Protein AF-0000000075249108 (afdb_homodimer)

Organism: NCBI:txid1955775

InterPro domains:
  IPR012882 Putative redox protein Fmp46 [PF07955] (2-113)
  IPR012882 Putative redox protein Fmp46 [PTHR28071] (1-128)
  IPR036249 Thioredoxin-like superfamily [SSF52833] (4-128)

Sequence (270 aa):
MFRFHKTLDVITLFHKPSLPASTRVLTLLKQANVAAAAAATADQASDVPASRRSEFELNVTEDPPTPDQLKSILDYVGAGGARDRLDALRRLKEDGEKFVRPVVVDWNNGTAVIGDNESEILKLVREIPPDTSPQMFRFHKTLDVITLFHKPSLPASTRVLTLLKQANVAAAAAATADQASDVPASRRSEFELNVTEDPPTPDQLKSILDYVGAGGARDRLDALRRLKEDGEKFVRPVVVDWNNGTAVIGDNESEILKLVREIPPDTSPQ

Foldseek 3Di:
DPPPPPAFAEDEQQADVVDPVRVVVVVVVVVLLVVQCVVVVVVVPPVPDPPRHHHHHYHYDPDDDDPVVVVVVVVVVVVVVVVVVVVQVCQQPVPVVDGQDDKDDDPVVGDIDGDPPPVRVCCVVPPPDPCPVDD/DPPPPPAFAEDEQQADVVDPVRVVVVVVVVVLLVVQCVVVVVVVVPVPDPPRHHHHHYHYDPDDDDPVVVVVVVVVVVVVVVVVVVVQVCQQPVPVVDGQDDKDDDPVVGDIDGDPPPVRVCCVVPPPDPCPVDD

pLDDT: mean 80.72, std 19.42, range [20.62, 98.44]

Secondary structure (DSSP, 8-state):
------PPEEEEEE--TT-HHHHHHHHHHHHHHHHHHHHHHHHTTS---S-SPP-EEEEEE-SPPPHHHHHHHHHHHHHHHHHHHHHHHHHHHHTTTS--S-EEEETTTTEEEES--HHHHHHHHH---------/------PPEEEEEE--TT-HHHHHHHHHHHHHHHHHHHHHHHHTTS---S-SPP-EEEEEE-SPPPHHHHHHHHHHHHHHHHHHHHHHHHHHHHTTTS--S-EEEETTTTEEEES--HHHHHHHHH---------

Solvent-accessible surface area (backbone atoms only — not comparable to full-atom values): 14963 Å² total; per-residue (Å²): 130,84,74,76,74,73,76,59,45,44,32,38,33,35,41,34,85,86,36,68,57,25,45,50,47,51,52,52,51,50,51,51,33,53,51,16,43,48,46,53,61,48,41,72,73,42,92,62,78,73,53,58,28,65,45,50,43,78,42,78,36,72,63,74,71,51,73,71,52,44,52,50,45,52,51,14,36,51,50,46,30,52,49,54,31,49,50,55,51,43,49,58,52,70,27,71,92,45,67,63,64,21,29,41,33,34,69,77,75,53,38,44,42,81,53,63,56,60,71,61,51,48,46,68,62,34,68,29,69,71,78,76,63,82,126,131,83,74,78,73,75,77,59,44,46,32,38,34,36,40,34,84,87,34,67,57,24,45,50,45,50,51,51,52,51,51,52,34,54,51,17,44,49,44,53,61,48,39,72,73,42,91,63,79,72,54,58,29,64,45,50,43,78,43,78,37,72,62,74,71,52,73,70,51,43,52,51,45,51,51,14,34,52,50,48,28,53,49,54,32,50,49,54,50,45,48,58,51,70,27,73,92,46,69,62,62,20,29,40,33,34,70,77,76,54,39,43,41,82,51,64,56,58,70,62,51,48,47,68,62,36,69,31,69,71,77,75,63,82,126

Structure (mmCIF, N/CA/C/O backbone):
data_AF-0000000075249108-model_v1
#
loop_
_entity.id
_entity.type
_entity.pdbx_description
1 polymer 'Glutaredoxin domain-containing protein'
#
loop_
_atom_site.group_PDB
_atom_site.id
_atom_site.type_symbol
_atom_site.label_atom_id
_atom_site.label_alt_id
_atom_site.label_comp_id
_atom_site.label_asym_id
_atom_site.label_entity_id
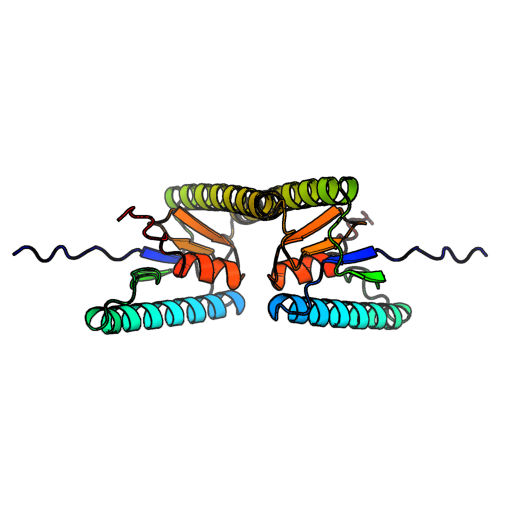_atom_site.label_seq_id
_atom_site.pdbx_PDB_ins_code
_atom_site.Cartn_x
_atom_site.Cartn_y
_atom_site.Cartn_z
_atom_site.occupancy
_atom_site.B_iso_or_equiv
_atom_site.auth_seq_id
_atom_site.auth_comp_id
_atom_site.auth_asym_id
_atom_site.auth_atom_id
_atom_site.pdbx_PDB_model_num
ATOM 1 N N . MET A 1 1 ? -22.625 -37.344 -13.125 1 37.09 1 MET A N 1
ATOM 2 C CA . MET A 1 1 ? -22.719 -35.969 -12.719 1 37.09 1 MET A CA 1
ATOM 3 C C . MET A 1 1 ? -21.344 -35.312 -12.641 1 37.09 1 MET A C 1
ATOM 5 O O . MET A 1 1 ? -20.438 -35.844 -11.969 1 37.09 1 MET A O 1
ATOM 9 N N . PHE A 1 2 ? -20.828 -34.688 -13.633 1 47.69 2 PHE A N 1
ATOM 10 C CA . PHE A 1 2 ? -19.453 -34.188 -13.82 1 47.69 2 PHE A CA 1
ATOM 11 C C . PHE A 1 2 ? -19.078 -33.219 -12.703 1 47.69 2 PHE A C 1
ATOM 13 O O . PHE A 1 2 ? -19.828 -32.281 -12.398 1 47.69 2 PHE A O 1
ATOM 20 N N . ARG A 1 3 ? -18.609 -33.656 -11.641 1 44.19 3 ARG A N 1
ATOM 21 C CA . ARG A 1 3 ? -18.062 -32.812 -10.586 1 44.19 3 ARG A CA 1
ATOM 22 C C . ARG A 1 3 ? -17.172 -31.703 -11.18 1 44.19 3 ARG A C 1
ATOM 24 O O . ARG A 1 3 ? -16.141 -32 -11.789 1 44.19 3 ARG A O 1
ATOM 31 N N . PHE A 1 4 ? -17.688 -30.625 -11.672 1 51.78 4 PHE A N 1
ATOM 32 C CA . PHE A 1 4 ? -16.922 -29.469 -12.133 1 51.78 4 PHE A CA 1
ATOM 33 C C . PHE A 1 4 ? -15.781 -29.156 -11.164 1 51.78 4 PHE A C 1
ATOM 35 O O . PHE A 1 4 ? -16.016 -28.891 -9.984 1 51.78 4 PHE A O 1
ATOM 42 N N . HIS A 1 5 ? -14.742 -29.922 -11.219 1 56.28 5 HIS A N 1
ATOM 43 C CA . HIS A 1 5 ? -13.539 -29.6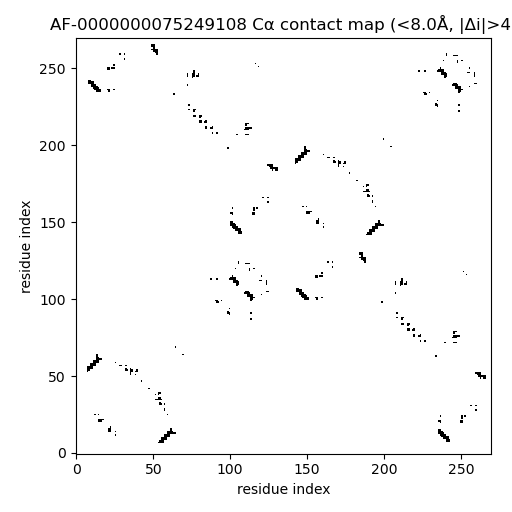41 -10.43 1 56.28 5 HIS A CA 1
ATOM 44 C C . HIS A 1 5 ? -13.016 -28.234 -10.695 1 56.28 5 HIS A C 1
ATOM 46 O O . HIS A 1 5 ? -12.523 -27.953 -11.789 1 56.28 5 HIS A O 1
ATOM 52 N N . LYS A 1 6 ? -13.695 -27.281 -10.086 1 63.38 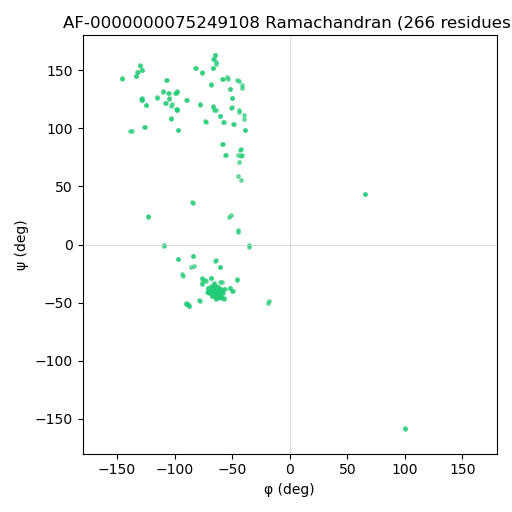6 LYS A N 1
ATOM 53 C CA . LYS A 1 6 ? -13.25 -25.906 -10.273 1 63.38 6 LYS A CA 1
ATOM 54 C C . LYS A 1 6 ? -11.75 -25.766 -10.055 1 63.38 6 LYS A C 1
ATOM 56 O O . LYS A 1 6 ? -11.195 -26.344 -9.125 1 63.38 6 LYS A O 1
ATOM 61 N N . THR A 1 7 ? -10.938 -25.641 -11.148 1 79.44 7 THR A N 1
ATOM 62 C CA . THR A 1 7 ? -9.5 -25.438 -11.055 1 79.44 7 THR A CA 1
ATOM 63 C C . THR A 1 7 ? -9.172 -24.281 -10.117 1 79.44 7 THR A C 1
ATOM 65 O O . THR A 1 7 ? -9.836 -23.25 -10.156 1 79.44 7 THR A O 1
ATOM 68 N N . LEU A 1 8 ? -8.469 -24.594 -9.055 1 80.75 8 LEU A N 1
ATOM 69 C CA . LEU A 1 8 ? -8.062 -23.609 -8.047 1 80.75 8 LEU A CA 1
ATOM 70 C C . LEU A 1 8 ? -7.32 -22.438 -8.695 1 80.75 8 LEU A C 1
ATOM 72 O O . LEU A 1 8 ? -6.613 -22.625 -9.688 1 80.75 8 LEU A O 1
ATOM 76 N N . ASP A 1 9 ? -7.574 -21.297 -8.172 1 89.31 9 ASP A N 1
ATOM 77 C CA . ASP A 1 9 ? -6.746 -20.141 -8.539 1 89.31 9 ASP A CA 1
ATOM 78 C C . ASP A 1 9 ? -5.273 -20.406 -8.219 1 89.31 9 ASP A C 1
ATOM 80 O O . ASP A 1 9 ? -4.957 -21.078 -7.234 1 89.31 9 ASP A O 1
ATOM 84 N N . VAL A 1 10 ? -4.488 -19.922 -9.094 1 94.81 10 VAL A N 1
ATOM 85 C CA . VAL A 1 10 ? -3.059 -20.141 -8.883 1 94.81 10 VAL A CA 1
ATOM 86 C C . VAL A 1 10 ? -2.406 -18.844 -8.406 1 94.81 10 VAL A C 1
ATOM 88 O O . VAL A 1 10 ? -2.553 -17.797 -9.047 1 94.81 10 VAL A O 1
ATOM 91 N N . ILE A 1 11 ? -1.744 -18.953 -7.305 1 96.38 11 ILE A N 1
ATOM 92 C CA . ILE A 1 11 ? -0.922 -17.859 -6.781 1 96.38 11 ILE A CA 1
ATOM 93 C C . ILE A 1 11 ? 0.545 -18.281 -6.777 1 96.38 11 ILE A C 1
ATOM 95 O O . ILE A 1 11 ? 0.883 -19.375 -6.32 1 96.38 11 ILE A O 1
ATOM 99 N N . THR A 1 12 ? 1.384 -17.484 -7.383 1 98.31 12 THR A N 1
ATOM 100 C CA . THR A 1 12 ? 2.814 -17.766 -7.406 1 98.31 12 THR A CA 1
ATOM 101 C C . THR A 1 12 ? 3.576 -16.766 -6.531 1 98.31 12 THR A C 1
ATOM 103 O O . THR A 1 12 ? 3.312 -15.57 -6.574 1 98.31 12 THR A O 1
ATOM 106 N N . LEU A 1 13 ? 4.422 -17.297 -5.703 1 98.38 13 LEU A N 1
ATOM 107 C CA . LEU A 1 13 ? 5.414 -16.484 -4.996 1 98.38 13 LEU A CA 1
ATOM 108 C C . LEU A 1 13 ? 6.793 -16.641 -5.625 1 98.38 13 LEU A C 1
ATOM 110 O O . LEU A 1 13 ? 7.375 -17.734 -5.586 1 98.38 13 LEU A O 1
ATOM 114 N N . PHE A 1 14 ? 7.285 -15.625 -6.312 1 97.69 14 PHE A N 1
ATOM 115 C CA . PHE A 1 14 ? 8.703 -15.594 -6.633 1 97.69 14 PHE A CA 1
ATOM 116 C C . PHE A 1 14 ? 9.539 -15.289 -5.395 1 97.69 14 PHE A C 1
ATOM 118 O O . PHE A 1 14 ? 9.586 -14.141 -4.941 1 97.69 14 PHE A O 1
ATOM 125 N N . HIS A 1 15 ? 10.195 -16.328 -4.887 1 97.38 15 HIS A N 1
ATOM 126 C CA . HIS A 1 15 ? 10.711 -16.406 -3.523 1 97.38 15 HIS A CA 1
ATOM 127 C C . HIS A 1 15 ? 12.227 -16.266 -3.496 1 97.38 15 HIS A C 1
ATOM 129 O O . HIS A 1 15 ? 12.906 -16.656 -4.449 1 97.38 15 HIS A O 1
ATOM 135 N N . LYS A 1 16 ? 12.656 -15.602 -2.529 1 95.81 16 LYS A N 1
ATOM 136 C CA . LYS A 1 16 ? 14.07 -15.602 -2.172 1 95.81 16 LYS A CA 1
ATOM 137 C C . LYS A 1 16 ? 14.266 -15.984 -0.707 1 95.81 16 LYS A C 1
ATOM 139 O O . LYS A 1 16 ? 14.172 -15.133 0.179 1 95.81 16 LYS A O 1
ATOM 144 N N . PRO A 1 17 ? 14.664 -17.297 -0.445 1 96.56 17 PRO A N 1
ATOM 145 C CA . PRO A 1 17 ? 14.719 -17.828 0.921 1 96.56 17 PRO A CA 1
ATOM 146 C C . PRO A 1 17 ? 15.695 -17.047 1.81 1 96.56 17 PRO A C 1
ATOM 148 O O . PRO A 1 17 ? 15.539 -17.031 3.033 1 96.56 17 PRO A O 1
ATOM 151 N N . SER A 1 18 ? 16.578 -16.344 1.177 1 96.56 18 SER A N 1
ATOM 152 C CA . SER A 1 18 ? 17.578 -15.656 1.974 1 96.56 18 SER A CA 1
ATOM 153 C C . SER A 1 18 ? 17.062 -14.32 2.48 1 96.56 18 SER A C 1
ATOM 155 O O . SER A 1 18 ? 17.688 -13.688 3.338 1 96.56 18 SER A O 1
ATOM 157 N N . LEU A 1 19 ? 15.969 -13.906 2.014 1 95.12 19 LEU A N 1
ATOM 158 C CA . LEU A 1 19 ? 15.383 -12.633 2.422 1 95.12 19 LEU A CA 1
ATOM 159 C C . LEU A 1 19 ? 14.32 -12.852 3.49 1 95.12 19 LEU A C 1
ATOM 161 O O . LEU A 1 19 ? 13.297 -13.492 3.238 1 95.12 19 LEU A O 1
ATOM 165 N N . PRO A 1 20 ? 14.555 -12.344 4.648 1 96.94 20 PRO A N 1
ATOM 166 C CA . PRO A 1 20 ? 13.547 -12.492 5.699 1 96.94 20 PRO A CA 1
ATOM 167 C C . PRO A 1 20 ? 12.156 -12.039 5.25 1 96.94 20 PRO A C 1
ATOM 169 O O . PRO A 1 20 ? 11.156 -12.664 5.609 1 96.94 20 PRO A O 1
ATOM 172 N N . ALA A 1 21 ? 12.156 -10.992 4.473 1 94.12 21 ALA A N 1
ATOM 173 C CA . ALA A 1 21 ? 10.875 -10.5 3.969 1 94.12 21 ALA A CA 1
ATOM 174 C C . ALA A 1 21 ? 10.18 -11.555 3.115 1 94.12 21 ALA A C 1
ATOM 176 O O . ALA A 1 21 ? 8.953 -11.719 3.193 1 94.12 21 ALA A O 1
ATOM 177 N N . SER A 1 22 ? 10.922 -12.227 2.318 1 96.94 22 SER A N 1
ATOM 178 C CA . SER A 1 22 ? 10.359 -13.258 1.456 1 96.94 22 SER A CA 1
ATOM 179 C C . SER A 1 22 ? 9.836 -14.43 2.273 1 96.94 22 SER A C 1
ATOM 181 O O . SER A 1 22 ? 8.766 -14.977 1.977 1 96.94 22 SER A O 1
ATOM 183 N N . THR A 1 23 ? 10.523 -14.75 3.283 1 97.94 23 THR A N 1
ATOM 184 C CA . THR A 1 23 ? 10.117 -15.844 4.16 1 97.94 23 THR A CA 1
ATOM 185 C C . THR A 1 23 ? 8.844 -15.484 4.922 1 97.94 23 THR A C 1
ATOM 187 O O . THR A 1 23 ? 7.973 -16.328 5.109 1 97.94 23 THR A O 1
ATOM 190 N N . ARG A 1 24 ? 8.766 -14.281 5.266 1 96.12 24 ARG A N 1
ATOM 191 C CA . ARG A 1 24 ? 7.555 -13.82 5.934 1 96.12 24 ARG A CA 1
ATOM 192 C C . ARG A 1 24 ? 6.352 -13.898 5.004 1 96.12 24 ARG A C 1
ATOM 194 O O . ARG A 1 24 ? 5.27 -14.328 5.414 1 96.12 24 ARG A O 1
ATOM 201 N N . VAL A 1 25 ? 6.551 -13.523 3.756 1 97 25 VAL A N 1
ATOM 202 C CA . VAL A 1 25 ? 5.473 -13.555 2.771 1 97 25 VAL A CA 1
ATOM 203 C C . VAL A 1 25 ? 5.035 -15 2.539 1 97 25 VAL A C 1
ATOM 205 O O . VAL A 1 25 ? 3.838 -15.281 2.445 1 97 25 VAL A O 1
ATOM 208 N N . LEU A 1 26 ? 6.023 -15.859 2.449 1 98 26 LEU A N 1
ATOM 209 C CA . LEU A 1 26 ? 5.707 -17.281 2.275 1 98 26 LEU A CA 1
ATOM 210 C C . LEU A 1 26 ? 4.82 -17.781 3.412 1 98 26 LEU A C 1
ATOM 212 O O . LEU A 1 26 ? 3.814 -18.453 3.172 1 98 26 LEU A O 1
ATOM 216 N N . THR A 1 27 ? 5.176 -17.453 4.637 1 96.94 27 THR A N 1
ATOM 217 C CA . THR A 1 27 ? 4.41 -17.859 5.812 1 96.94 27 THR A CA 1
ATOM 218 C C . THR A 1 27 ? 2.992 -17.297 5.754 1 96.94 27 THR A C 1
ATOM 220 O O . THR A 1 27 ? 2.025 -18.016 6.012 1 96.94 27 THR A O 1
ATOM 223 N N . LEU A 1 28 ? 2.941 -16.062 5.406 1 94.75 28 LEU A N 1
ATOM 224 C CA . LEU A 1 28 ? 1.652 -15.398 5.301 1 94.75 28 LEU A CA 1
ATOM 225 C C . LEU A 1 28 ? 0.762 -16.094 4.273 1 94.75 28 LEU A C 1
ATOM 227 O O . LEU A 1 28 ? -0.42 -16.328 4.527 1 94.75 28 LEU A O 1
ATOM 231 N N . LEU A 1 29 ? 1.279 -16.422 3.127 1 96.19 29 LEU A N 1
ATOM 232 C CA . LEU A 1 29 ? 0.521 -17.047 2.051 1 96.19 29 LEU A CA 1
ATOM 233 C C . LEU A 1 29 ? 0.06 -18.453 2.451 1 96.19 29 LEU A C 1
ATOM 235 O O . LEU A 1 29 ? -1.073 -18.844 2.16 1 96.19 29 LEU A O 1
ATOM 239 N N . LYS A 1 30 ? 0.91 -19.141 3.096 1 95.38 30 LYS A N 1
ATOM 240 C CA . LYS A 1 30 ? 0.559 -20.484 3.57 1 95.38 30 LYS A CA 1
ATOM 241 C C . LYS A 1 30 ? -0.588 -20.422 4.574 1 95.38 30 LYS A C 1
ATOM 243 O O . LYS A 1 30 ? -1.524 -21.219 4.504 1 95.38 30 LYS A O 1
ATOM 248 N N . GLN A 1 31 ? -0.453 -19.5 5.434 1 93.06 31 GLN A N 1
ATOM 249 C CA . GLN A 1 31 ? -1.498 -19.328 6.441 1 93.06 31 GLN A CA 1
ATOM 250 C C . GLN A 1 31 ? -2.826 -18.938 5.793 1 93.06 31 GLN A C 1
ATOM 252 O O . GLN A 1 31 ? -3.877 -19.469 6.164 1 93.06 31 GLN A O 1
ATOM 257 N N . ALA A 1 32 ? -2.766 -18.031 4.902 1 90.44 32 ALA A N 1
ATOM 258 C CA . ALA A 1 32 ? -3.977 -17.609 4.199 1 90.44 32 ALA A CA 1
ATOM 259 C C . ALA A 1 32 ? -4.605 -18.781 3.443 1 90.44 32 ALA A C 1
ATOM 261 O O . ALA A 1 32 ? -5.832 -18.891 3.383 1 90.44 32 ALA A O 1
ATOM 262 N N . ASN A 1 33 ? -3.771 -19.562 2.875 1 90.81 33 ASN A N 1
ATOM 263 C CA . ASN A 1 33 ? -4.262 -20.719 2.121 1 90.81 33 ASN A CA 1
ATOM 264 C C . ASN A 1 33 ? -4.953 -21.734 3.029 1 90.81 33 ASN A C 1
ATOM 2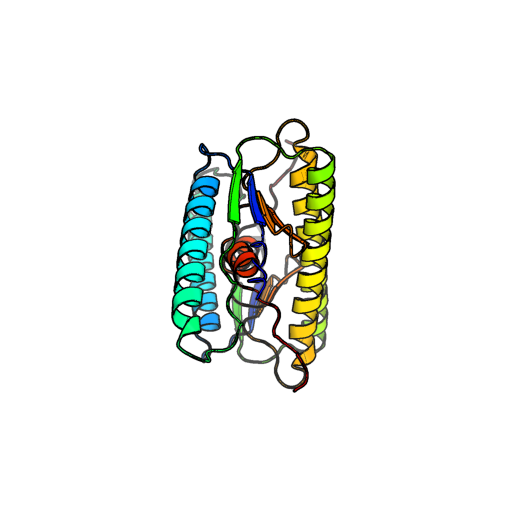66 O O . ASN A 1 33 ? -6.008 -22.266 2.68 1 90.81 33 ASN A O 1
ATOM 270 N N . VAL A 1 34 ? -4.391 -22.031 4.152 1 88 34 VAL A N 1
ATOM 271 C CA . VAL A 1 34 ? -4.953 -22.953 5.125 1 88 34 VAL A CA 1
ATOM 272 C C . VAL A 1 34 ? -6.293 -22.422 5.629 1 88 34 VAL A C 1
ATOM 274 O O . VAL A 1 34 ? -7.266 -23.188 5.73 1 88 34 VAL A O 1
ATOM 277 N N . ALA A 1 35 ? -6.316 -21.141 5.867 1 83.69 35 ALA A N 1
ATOM 278 C CA . ALA A 1 35 ? -7.547 -20.516 6.352 1 83.69 35 ALA A CA 1
ATOM 279 C C . ALA A 1 35 ? -8.648 -20.594 5.297 1 83.69 35 ALA A C 1
ATOM 281 O O . ALA A 1 35 ? -9.82 -20.812 5.629 1 83.69 35 ALA A O 1
ATOM 282 N N . ALA A 1 36 ? -8.266 -20.391 4.109 1 82.25 36 ALA A N 1
ATOM 283 C CA . ALA A 1 36 ? -9.234 -20.453 3.014 1 82.25 36 ALA A CA 1
ATOM 284 C C . ALA A 1 36 ? -9.766 -21.875 2.84 1 82.25 36 ALA A C 1
ATOM 286 O O . ALA A 1 36 ? -10.953 -22.062 2.576 1 82.25 36 ALA A O 1
ATOM 287 N N . ALA A 1 37 ? -8.914 -22.812 2.98 1 80.69 37 ALA A N 1
ATOM 288 C CA . ALA A 1 37 ? -9.312 -24.203 2.857 1 80.69 37 ALA A CA 1
ATOM 289 C C . ALA A 1 37 ? -10.266 -24.609 3.982 1 80.69 37 ALA A C 1
ATOM 291 O O . ALA A 1 37 ? -11.227 -25.344 3.754 1 80.69 37 ALA A O 1
ATOM 292 N N . ALA A 1 38 ? -9.992 -24.062 5.113 1 80.06 38 ALA A N 1
ATOM 293 C CA . ALA A 1 38 ? -10.836 -24.359 6.266 1 80.06 38 ALA A CA 1
ATOM 294 C C . ALA A 1 38 ? -12.211 -23.734 6.121 1 80.06 38 ALA A C 1
ATOM 296 O O . ALA A 1 38 ? -13.219 -24.344 6.504 1 80.06 38 ALA A O 1
ATOM 297 N N . ALA A 1 39 ? -12.188 -22.562 5.645 1 73.69 39 ALA A N 1
ATOM 298 C CA . ALA A 1 39 ? -13.461 -21.875 5.449 1 73.69 39 ALA A CA 1
ATOM 299 C C . ALA A 1 39 ? -14.297 -22.578 4.383 1 73.69 39 ALA A C 1
ATOM 301 O O . ALA A 1 39 ? -15.523 -22.641 4.492 1 73.69 39 ALA A O 1
ATOM 302 N N . ALA A 1 40 ? -13.688 -23.047 3.453 1 69.75 40 ALA A N 1
ATOM 303 C CA . ALA A 1 40 ? -14.375 -23.75 2.383 1 69.75 40 ALA A CA 1
ATOM 304 C C . ALA A 1 40 ? -15.008 -25.047 2.9 1 69.75 40 ALA A C 1
ATOM 306 O O . ALA A 1 40 ? -16.094 -25.438 2.457 1 69.75 40 ALA A O 1
ATOM 307 N N . THR A 1 41 ? -14.266 -25.531 3.826 1 67.69 41 THR A N 1
ATOM 308 C CA . THR A 1 41 ? -14.781 -26.766 4.406 1 67.69 41 THR A CA 1
ATOM 309 C C . THR A 1 41 ? -15.938 -26.469 5.359 1 67.69 41 THR A C 1
ATOM 311 O O . THR A 1 41 ? -16.922 -27.219 5.391 1 67.69 41 THR A O 1
ATOM 314 N N . ALA A 1 42 ? -15.773 -25.266 6.016 1 61.56 42 ALA A N 1
ATOM 315 C CA . ALA A 1 42 ? -16.812 -24.922 6.988 1 61.56 42 ALA A CA 1
ATOM 316 C C . ALA A 1 42 ? -18.062 -24.391 6.289 1 61.56 42 ALA A C 1
ATOM 318 O O . ALA A 1 42 ? -19.172 -24.594 6.77 1 61.56 42 ALA A O 1
ATOM 319 N N . ASP A 1 43 ? -17.812 -23.453 5.379 1 56.31 43 ASP A N 1
ATOM 320 C CA . ASP A 1 43 ? -18.953 -22.891 4.676 1 56.31 43 ASP A CA 1
ATOM 321 C C . ASP A 1 43 ? -19.734 -23.953 3.926 1 56.31 43 ASP A C 1
ATOM 323 O O . ASP A 1 43 ? -20.859 -23.734 3.492 1 56.31 43 ASP A O 1
ATOM 327 N N . GLN A 1 44 ? -19.078 -25.016 3.418 1 52.16 44 GLN A N 1
ATOM 328 C CA . GLN A 1 44 ? -19.891 -26.0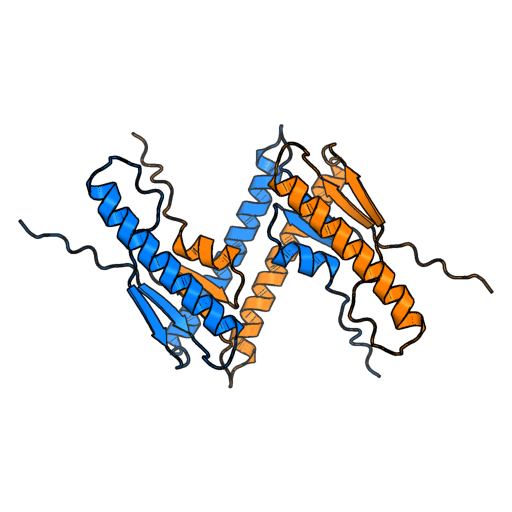94 2.891 1 52.16 44 GLN A CA 1
ATOM 329 C C . GLN A 1 44 ? -21.031 -26.453 3.855 1 52.16 44 GLN A C 1
ATOM 331 O O . GLN A 1 44 ? -22 -27.109 3.471 1 52.16 44 GLN A O 1
ATOM 336 N N . ALA A 1 45 ? -20.891 -26.297 5.156 1 49.25 45 ALA A N 1
ATOM 337 C CA . ALA A 1 45 ? -22 -26.547 6.062 1 49.25 45 ALA A CA 1
ATOM 338 C C . ALA A 1 45 ? -22.859 -25.297 6.238 1 49.25 45 ALA A C 1
ATOM 340 O O . ALA A 1 45 ? -24.078 -25.391 6.445 1 49.25 45 ALA A O 1
ATOM 341 N N . SER A 1 46 ? -22.281 -24.141 6.598 1 48.62 46 SER A N 1
ATOM 342 C CA . SER A 1 46 ? -23.094 -22.984 6.895 1 48.62 46 SER A CA 1
ATOM 343 C C . SER A 1 46 ? -23.141 -22.016 5.711 1 48.62 46 SER A C 1
ATOM 345 O O . SER A 1 46 ? -22.234 -22 4.879 1 48.62 46 SER A O 1
ATOM 347 N N . ASP A 1 47 ? -24.344 -21.5 5.211 1 44.28 47 ASP A N 1
ATOM 348 C CA . ASP A 1 47 ? -24.734 -20.547 4.184 1 44.28 47 ASP A CA 1
ATOM 349 C C . ASP A 1 47 ? -23.891 -19.281 4.238 1 44.28 47 ASP A C 1
ATOM 351 O O . ASP A 1 47 ? -24.406 -18.188 4.426 1 44.28 47 ASP A O 1
ATOM 355 N N . VAL A 1 48 ? -22.828 -19.25 4.949 1 45.91 48 VAL A N 1
ATOM 356 C CA . VAL A 1 48 ? -22.156 -17.969 5.121 1 45.91 48 VAL A CA 1
ATOM 357 C C . VAL A 1 48 ? -21.594 -17.484 3.777 1 45.91 48 VAL A C 1
ATOM 359 O O . VAL A 1 48 ? -21 -18.266 3.035 1 45.91 48 VAL A O 1
ATOM 362 N N . PRO A 1 49 ? -22.047 -16.406 3.227 1 45.44 49 PRO A N 1
ATOM 363 C CA . PRO A 1 49 ? -21.766 -15.797 1.923 1 45.44 49 PRO A CA 1
ATOM 364 C C . PRO A 1 49 ? -20.281 -15.852 1.557 1 45.44 49 PRO A C 1
ATOM 366 O O . PRO A 1 49 ? -19.422 -15.883 2.441 1 45.44 49 PRO A O 1
ATOM 369 N N . ALA A 1 50 ? -19.812 -16.234 0.296 1 43.62 50 ALA A N 1
ATOM 370 C CA . ALA A 1 50 ? -18.703 -16.438 -0.626 1 43.62 50 ALA A CA 1
ATOM 371 C C . ALA A 1 50 ? -17.625 -15.383 -0.414 1 43.62 50 ALA A C 1
ATOM 373 O O . ALA A 1 50 ? -16.75 -15.195 -1.266 1 43.62 50 ALA A O 1
ATOM 374 N N . SER A 1 51 ? -17.75 -14.328 0.578 1 48.84 51 SER A N 1
ATOM 375 C CA . SER A 1 51 ? -16.875 -13.164 0.479 1 48.84 51 SER A CA 1
ATOM 376 C C . SER A 1 51 ? -15.406 -13.555 0.671 1 48.84 51 SER A C 1
ATOM 378 O O . SER A 1 51 ? -14.516 -12.711 0.529 1 48.84 51 SER A O 1
ATOM 380 N N . ARG A 1 52 ? -15.211 -14.773 1.163 1 54.19 52 ARG A N 1
ATOM 381 C CA . ARG A 1 52 ? -13.852 -15.172 1.519 1 54.19 52 ARG A CA 1
ATOM 382 C C . ARG A 1 52 ? -13.219 -16 0.411 1 54.19 52 ARG A C 1
ATOM 384 O O . ARG A 1 52 ? -13.898 -16.797 -0.241 1 54.19 52 ARG A O 1
ATOM 391 N N . ARG A 1 53 ? -11.938 -15.586 0.076 1 60.09 53 ARG A N 1
ATOM 392 C CA . ARG A 1 53 ? -11.281 -16.281 -1.022 1 60.09 53 ARG A CA 1
ATOM 393 C C . ARG A 1 53 ? -11.32 -17.797 -0.808 1 60.09 53 ARG A C 1
ATOM 395 O O . ARG A 1 53 ? -11.203 -18.266 0.324 1 60.09 53 ARG A O 1
ATOM 402 N N . SER A 1 54 ? -11.656 -18.562 -1.777 1 69.5 54 SER A N 1
ATOM 403 C CA . SER A 1 54 ? -11.539 -20.016 -1.865 1 69.5 54 SER A CA 1
ATOM 404 C C . SER A 1 54 ? -10.078 -20.453 -1.84 1 69.5 54 SER A C 1
ATOM 406 O O . SER A 1 54 ? -9.18 -19.641 -2.041 1 69.5 54 SER A O 1
ATOM 408 N N . GLU A 1 55 ? -9.836 -21.594 -1.452 1 82.62 55 GLU A N 1
ATOM 409 C CA . GLU A 1 55 ? -8.523 -22.234 -1.507 1 82.62 55 GLU A CA 1
ATOM 410 C C . GLU A 1 55 ? -7.848 -21.984 -2.855 1 82.62 55 GLU A C 1
ATOM 412 O O . GLU A 1 55 ? -8.523 -21.875 -3.881 1 82.62 55 GLU A O 1
ATOM 417 N N . PHE A 1 56 ? -6.527 -21.766 -2.707 1 90.12 56 PHE A N 1
ATOM 418 C CA . PHE A 1 56 ? -5.777 -21.578 -3.943 1 90.12 56 PHE A CA 1
ATOM 419 C C . PHE A 1 56 ? -4.539 -22.469 -3.967 1 90.12 56 PHE A C 1
ATOM 421 O O . PHE A 1 56 ? -4.129 -23 -2.932 1 90.12 56 PHE A O 1
ATOM 428 N N . GLU A 1 57 ? -4.172 -22.734 -5.172 1 93.75 57 GLU A N 1
ATOM 429 C CA . GLU A 1 57 ? -2.887 -23.406 -5.344 1 93.75 57 GLU A CA 1
ATOM 430 C C . GLU A 1 57 ? -1.726 -22.422 -5.195 1 93.75 57 GLU A C 1
ATOM 432 O O . GLU A 1 57 ? -1.621 -21.453 -5.949 1 93.75 57 GLU A O 1
ATOM 437 N N . LEU A 1 58 ? -0.875 -22.719 -4.223 1 96.38 58 LEU A N 1
ATOM 438 C CA . LEU A 1 58 ? 0.292 -21.859 -4.008 1 96.38 58 LEU A CA 1
ATOM 439 C C . LEU A 1 58 ? 1.53 -22.469 -4.66 1 96.38 58 LEU A C 1
ATOM 441 O O . LEU A 1 58 ? 1.969 -23.562 -4.285 1 96.38 58 LEU A O 1
ATOM 445 N N . ASN A 1 59 ? 2.047 -21.75 -5.637 1 97.75 59 ASN A N 1
ATOM 446 C CA . ASN A 1 59 ? 3.32 -22.109 -6.258 1 97.75 59 ASN A CA 1
ATOM 447 C C . ASN A 1 59 ? 4.457 -21.219 -5.746 1 97.75 59 ASN A C 1
ATOM 449 O O . ASN A 1 59 ? 4.383 -20 -5.84 1 97.75 59 ASN A O 1
ATOM 453 N N . VAL A 1 60 ? 5.453 -21.875 -5.152 1 98.44 60 VAL A N 1
ATOM 454 C CA . VAL A 1 60 ? 6.621 -21.141 -4.668 1 98.44 60 VAL A CA 1
ATOM 455 C C . VAL A 1 60 ? 7.824 -21.438 -5.566 1 98.44 60 VAL A C 1
ATOM 457 O O . VAL A 1 60 ? 8.164 -22.594 -5.793 1 98.44 60 VAL A O 1
ATOM 460 N N . THR A 1 61 ? 8.391 -20.406 -6.137 1 97.75 61 THR A N 1
ATOM 461 C CA . THR A 1 61 ? 9.523 -20.656 -7.023 1 97.75 61 THR A CA 1
ATOM 462 C C . THR A 1 61 ? 10.672 -19.688 -6.715 1 97.75 61 THR A C 1
ATOM 464 O O . THR A 1 61 ? 10.438 -18.516 -6.391 1 97.75 61 THR A O 1
ATOM 467 N N . GLU A 1 62 ? 11.883 -20.141 -6.844 1 96.06 62 GLU A N 1
ATOM 468 C CA . GLU A 1 62 ? 13.078 -19.328 -6.691 1 96.06 62 GLU A CA 1
ATOM 469 C C . GLU A 1 62 ? 13.594 -18.844 -8.047 1 96.06 62 GLU A C 1
ATOM 471 O O . GLU A 1 62 ? 14.43 -17.938 -8.109 1 96.06 62 GLU A O 1
ATOM 476 N N . ASP A 1 63 ? 13.07 -19.422 -9.062 1 93.62 63 ASP A N 1
ATOM 477 C CA . ASP A 1 63 ? 13.469 -19.016 -10.406 1 93.62 63 ASP A CA 1
ATOM 478 C C . ASP A 1 63 ? 12.812 -17.688 -10.797 1 93.62 63 ASP A C 1
ATOM 480 O O . ASP A 1 63 ? 11.703 -17.391 -10.359 1 93.62 63 ASP A O 1
ATOM 484 N N . PRO A 1 64 ? 13.531 -16.938 -11.609 1 92.44 64 PRO A N 1
ATOM 485 C CA . PRO A 1 64 ? 12.875 -15.742 -12.148 1 92.44 64 PRO A CA 1
ATOM 486 C C . PRO A 1 64 ? 11.719 -16.078 -13.094 1 92.44 64 PRO A C 1
ATOM 488 O O . PRO A 1 64 ? 11.641 -17.203 -13.602 1 92.44 64 PRO A O 1
ATOM 491 N N . PRO A 1 65 ? 10.836 -15.117 -13.273 1 94.19 65 PRO A N 1
ATOM 492 C CA . PRO A 1 65 ? 9.773 -15.359 -14.25 1 94.19 65 PRO A CA 1
ATOM 493 C C . PRO A 1 65 ? 10.297 -15.461 -15.68 1 94.19 65 PRO A C 1
ATOM 495 O O . PRO A 1 65 ? 11.344 -14.891 -16 1 94.19 65 PRO A O 1
ATOM 498 N N . THR A 1 66 ? 9.57 -16.219 -16.484 1 93.31 66 THR A N 1
ATOM 499 C CA . THR A 1 66 ? 9.836 -16.172 -17.922 1 93.31 66 THR A CA 1
ATOM 500 C C . THR A 1 66 ? 9.516 -14.789 -18.469 1 93.31 66 THR A C 1
ATOM 502 O O . THR A 1 66 ? 8.82 -14 -17.828 1 93.31 66 THR A O 1
ATOM 505 N N . PRO A 1 67 ? 10.023 -14.453 -19.688 1 91.38 67 PRO A N 1
ATOM 506 C CA . PRO A 1 67 ? 9.727 -13.148 -20.281 1 91.38 67 PRO A CA 1
ATOM 507 C C . PRO A 1 67 ? 8.227 -12.898 -20.422 1 91.38 67 PRO A C 1
ATOM 509 O O . PRO A 1 67 ? 7.758 -11.781 -20.188 1 91.38 67 PRO A O 1
ATOM 512 N N . ASP A 1 68 ? 7.453 -13.945 -20.781 1 95.25 68 ASP A N 1
ATOM 513 C CA . ASP A 1 68 ? 6.004 -13.812 -20.922 1 95.25 68 ASP A CA 1
ATOM 514 C C . ASP A 1 68 ? 5.344 -13.562 -19.578 1 95.25 68 ASP A C 1
ATOM 516 O O . ASP A 1 68 ? 4.426 -12.742 -19.469 1 95.25 68 ASP A O 1
ATOM 520 N N . GLN A 1 69 ? 5.848 -14.289 -18.562 1 93.88 69 GLN A N 1
ATOM 521 C CA . GLN A 1 69 ? 5.355 -14.086 -17.203 1 93.88 69 GLN A CA 1
ATOM 522 C C . GLN A 1 69 ? 5.695 -12.688 -16.703 1 93.88 69 GLN A C 1
ATOM 524 O O . GLN A 1 69 ? 4.863 -12.023 -16.078 1 93.88 69 GLN A O 1
ATOM 529 N N . LEU A 1 70 ? 6.898 -12.266 -16.984 1 93.5 70 LEU A N 1
ATOM 530 C CA . LEU A 1 70 ? 7.34 -10.945 -16.562 1 93.5 70 LEU A CA 1
ATOM 531 C C . LEU A 1 70 ? 6.477 -9.852 -17.188 1 93.5 70 LEU A C 1
ATOM 533 O O . LEU A 1 70 ? 6.094 -8.898 -16.516 1 93.5 70 LEU A O 1
ATOM 537 N N . LYS A 1 71 ? 6.137 -10.016 -18.406 1 93.25 71 LYS A N 1
ATOM 538 C CA . LYS A 1 71 ? 5.258 -9.07 -19.094 1 93.25 71 LYS A CA 1
ATOM 539 C C . LYS A 1 71 ? 3.9 -8.977 -18.406 1 93.25 71 LYS A C 1
ATOM 541 O O . LYS A 1 71 ? 3.389 -7.883 -18.156 1 93.25 71 LYS A O 1
ATOM 546 N N . SER A 1 72 ? 3.355 -10.133 -18.062 1 96.19 72 SER A N 1
ATOM 547 C CA . SER A 1 72 ? 2.07 -10.172 -17.375 1 96.19 72 S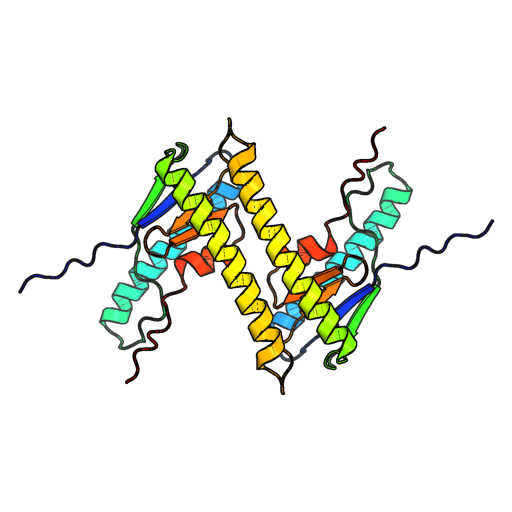ER A CA 1
ATOM 548 C C . SER A 1 72 ? 2.156 -9.508 -16 1 96.19 72 SER A C 1
ATOM 550 O O . SER A 1 72 ? 1.252 -8.773 -15.602 1 96.19 72 SER A O 1
ATOM 552 N N . ILE A 1 73 ? 3.268 -9.797 -15.352 1 95.81 73 ILE A N 1
ATOM 553 C CA . ILE A 1 73 ? 3.461 -9.234 -14.023 1 95.81 73 ILE A CA 1
ATOM 554 C C . ILE A 1 73 ? 3.506 -7.711 -14.102 1 95.81 73 ILE A C 1
ATOM 556 O O . ILE A 1 73 ? 2.852 -7.02 -13.32 1 95.81 73 ILE A O 1
ATOM 560 N N . LEU A 1 74 ? 4.203 -7.23 -15.023 1 92.56 74 LEU A N 1
ATOM 561 C CA . LEU A 1 74 ? 4.305 -5.789 -15.227 1 92.56 74 LEU A CA 1
ATOM 562 C C . LEU A 1 74 ? 2.936 -5.184 -15.523 1 92.56 74 LEU A C 1
ATOM 564 O O . LEU A 1 74 ? 2.596 -4.121 -14.992 1 92.56 74 LEU A O 1
ATOM 568 N N . ASP A 1 75 ? 2.17 -5.867 -16.328 1 94.31 75 ASP A N 1
ATOM 569 C CA . ASP A 1 75 ? 0.817 -5.414 -16.641 1 94.31 75 ASP A CA 1
ATOM 570 C C . ASP A 1 75 ? -0.058 -5.395 -15.383 1 94.31 75 ASP A C 1
ATOM 572 O O . ASP A 1 75 ? -0.825 -4.453 -15.172 1 94.31 75 ASP A O 1
ATOM 576 N N . TYR A 1 76 ? 0.065 -6.426 -14.578 1 94.44 76 TYR A N 1
ATOM 577 C CA . TYR A 1 76 ? -0.729 -6.531 -13.359 1 94.44 76 TYR A CA 1
ATOM 578 C C . TYR A 1 76 ? -0.38 -5.418 -12.383 1 94.44 76 TYR A C 1
ATOM 580 O O . TYR A 1 76 ? -1.27 -4.805 -11.781 1 94.44 76 TYR A O 1
ATOM 588 N N . VAL A 1 77 ? 0.914 -5.172 -12.195 1 91.94 77 VAL A N 1
ATOM 589 C CA . VAL A 1 77 ? 1.39 -4.129 -11.297 1 91.94 77 VAL A CA 1
ATOM 590 C C . VAL A 1 77 ? 0.871 -2.768 -11.758 1 91.94 77 VAL A C 1
ATOM 592 O O . VAL A 1 77 ? 0.384 -1.975 -10.953 1 91.94 77 VAL A O 1
ATOM 595 N N . GLY A 1 78 ? 0.939 -2.576 -13.031 1 90.06 78 GLY A N 1
ATOM 596 C CA . GLY A 1 78 ? 0.423 -1.336 -13.578 1 90.06 78 GLY A CA 1
ATOM 597 C C . GLY A 1 78 ? -1.069 -1.163 -13.367 1 90.06 78 GLY A C 1
ATOM 598 O O . GLY A 1 78 ? -1.525 -0.087 -12.977 1 90.06 78 GLY A O 1
ATOM 599 N N . ALA A 1 79 ? -1.819 -2.15 -13.531 1 89.38 79 ALA A N 1
ATOM 600 C CA . ALA A 1 79 ? -3.271 -2.104 -13.391 1 89.38 79 ALA A CA 1
ATOM 601 C C . ALA A 1 79 ? -3.674 -1.945 -11.922 1 89.38 79 ALA A C 1
ATOM 603 O O . ALA A 1 79 ? -4.625 -1.227 -11.609 1 89.38 79 ALA A O 1
ATOM 604 N N . GLY A 1 80 ? -2.98 -2.629 -11.094 1 88.31 80 GLY A N 1
ATOM 605 C CA . GLY A 1 80 ? -3.268 -2.535 -9.672 1 88.31 80 GLY A CA 1
ATOM 606 C C . GLY A 1 80 ? -3.068 -1.138 -9.117 1 88.31 80 GLY A C 1
ATOM 607 O O . GLY A 1 80 ? -3.908 -0.637 -8.367 1 88.31 80 GLY A O 1
ATOM 608 N N . GLY A 1 81 ? -1.999 -0.549 -9.5 1 84.88 81 GLY A N 1
ATOM 609 C CA . GLY A 1 81 ? -1.74 0.819 -9.078 1 84.88 81 GLY A CA 1
ATOM 610 C C . GLY A 1 81 ? -2.809 1.795 -9.531 1 84.88 81 GLY A C 1
ATOM 611 O O . GLY A 1 81 ? -3.193 2.695 -8.781 1 84.88 81 GLY A O 1
ATOM 612 N N . ALA A 1 82 ? -3.26 1.6 -10.688 1 84.12 82 ALA A N 1
ATOM 613 C CA . ALA A 1 82 ? -4.312 2.463 -11.219 1 84.12 82 ALA A CA 1
ATOM 614 C C . ALA A 1 82 ? -5.617 2.268 -10.453 1 84.12 82 ALA A C 1
ATOM 616 O O . ALA A 1 82 ? -6.297 3.24 -10.117 1 84.12 82 ALA A O 1
ATOM 617 N N . ARG A 1 83 ? -5.93 1.095 -10.141 1 86.06 83 ARG A N 1
ATOM 618 C CA . ARG A 1 83 ? -7.16 0.781 -9.422 1 86.06 83 ARG A CA 1
ATOM 619 C C . ARG A 1 83 ? -7.125 1.331 -8 1 86.06 83 ARG A C 1
ATOM 621 O O . ARG A 1 83 ? -8.109 1.902 -7.527 1 86.06 83 ARG A O 1
ATOM 628 N N . ASP A 1 84 ? -5.992 1.12 -7.387 1 83.38 84 ASP A N 1
ATOM 629 C CA . ASP A 1 84 ? -5.832 1.613 -6.023 1 83.38 84 ASP A CA 1
ATOM 630 C C . ASP A 1 84 ? -5.996 3.131 -5.965 1 83.38 84 ASP A C 1
ATOM 632 O O . ASP A 1 84 ? -6.605 3.658 -5.031 1 83.38 84 ASP A O 1
ATOM 636 N N . ARG A 1 85 ? -5.461 3.777 -6.965 1 84.19 85 ARG A N 1
ATOM 637 C CA . ARG A 1 85 ? -5.594 5.23 -7.047 1 84.19 85 ARG A CA 1
ATOM 638 C C . ARG A 1 85 ? -7.051 5.641 -7.23 1 84.19 85 ARG A C 1
ATOM 640 O O . ARG A 1 85 ? -7.531 6.555 -6.559 1 84.19 85 ARG A O 1
ATOM 647 N N . LEU A 1 86 ? -7.746 4.992 -8.07 1 85.94 86 LEU A N 1
ATOM 648 C CA . LEU A 1 86 ? -9.141 5.316 -8.344 1 85.94 86 LEU A CA 1
ATOM 649 C C . LEU A 1 86 ? -10.016 5.047 -7.125 1 85.94 86 LEU A C 1
ATOM 651 O O . LEU A 1 86 ? -10.883 5.852 -6.785 1 85.94 86 LEU A O 1
ATOM 655 N N . ASP A 1 87 ? -9.688 3.994 -6.539 1 85.94 87 ASP A N 1
ATOM 656 C CA . ASP A 1 87 ? -10.438 3.648 -5.34 1 85.94 87 ASP A CA 1
ATOM 657 C C . ASP A 1 87 ? -10.227 4.684 -4.238 1 85.94 87 ASP A C 1
ATOM 659 O O . ASP A 1 87 ? -11.18 5.094 -3.572 1 85.94 87 ASP A O 1
ATOM 663 N N . ALA A 1 88 ? -8.945 5.059 -4.031 1 84.62 88 ALA A N 1
ATOM 664 C CA . ALA A 1 88 ? -8.625 6.059 -3.016 1 84.62 88 ALA A CA 1
ATOM 665 C C . ALA A 1 88 ? -9.32 7.387 -3.32 1 84.62 88 ALA A C 1
ATOM 667 O O . ALA A 1 88 ? -9.859 8.031 -2.42 1 84.62 88 ALA A O 1
ATOM 668 N N . LEU A 1 89 ? -9.391 7.723 -4.547 1 87.06 89 LEU A N 1
ATOM 669 C CA . LEU A 1 89 ? -10.039 8.961 -4.973 1 87.06 89 LEU A CA 1
ATOM 670 C C . LEU A 1 89 ? -11.547 8.883 -4.766 1 87.06 89 LEU A C 1
ATOM 672 O O . LEU A 1 89 ? -12.164 9.844 -4.301 1 87.06 89 LEU A O 1
ATOM 676 N N . ARG A 1 90 ? -12.117 7.75 -5.086 1 86.06 90 ARG A N 1
ATOM 677 C CA . ARG A 1 90 ? -13.555 7.539 -4.914 1 86.06 90 ARG A CA 1
ATOM 678 C C . ARG A 1 90 ? -13.945 7.617 -3.441 1 86.06 90 ARG A C 1
ATOM 680 O O . ARG A 1 90 ? -14.969 8.211 -3.096 1 86.06 90 ARG A O 1
ATOM 687 N N . ARG A 1 91 ? -13.094 7.055 -2.613 1 83.25 91 ARG A N 1
ATOM 688 C CA . ARG A 1 91 ? -13.359 7.062 -1.179 1 83.25 91 ARG A CA 1
ATOM 689 C C . ARG A 1 91 ? -13.352 8.484 -0.63 1 83.25 91 ARG A C 1
ATOM 691 O O . ARG A 1 91 ? -14.18 8.836 0.218 1 83.25 91 ARG A O 1
ATOM 698 N N . LEU A 1 92 ? -12.516 9.289 -1.153 1 83.5 92 LEU A N 1
ATOM 699 C CA . LEU A 1 92 ? -12.406 10.672 -0.697 1 83.5 92 LEU A CA 1
ATOM 700 C C . LEU A 1 92 ? -13.594 11.5 -1.171 1 83.5 92 LEU A C 1
ATOM 702 O O . LEU A 1 92 ? -14.094 12.352 -0.436 1 83.5 92 LEU A O 1
ATOM 706 N N . LYS A 1 93 ? -14.141 11.133 -2.318 1 78.56 93 LYS A N 1
ATOM 707 C CA . LYS A 1 93 ? -15.219 11.914 -2.938 1 78.56 93 LYS A CA 1
ATOM 708 C C . LYS A 1 93 ? -16.578 11.438 -2.453 1 78.56 93 LYS A C 1
ATOM 710 O O . LYS A 1 93 ? -17.531 12.234 -2.367 1 78.56 93 LYS A O 1
ATOM 715 N N . GLU A 1 94 ? -16.797 10.117 -2.541 1 68.31 94 GLU A N 1
ATOM 716 C CA . GLU A 1 94 ? -18.094 9.484 -2.305 1 68.31 94 GLU A CA 1
ATOM 717 C C . GLU A 1 94 ? -18.703 9.945 -0.988 1 68.31 94 GLU A C 1
ATOM 719 O O . GLU A 1 94 ? -19.938 10.055 -0.87 1 68.31 94 GLU A O 1
ATOM 724 N N . ASP A 1 95 ? -17.859 10.031 -0.146 1 61.22 95 ASP A N 1
ATOM 725 C CA . ASP A 1 95 ? -18.594 10.352 1.078 1 61.22 95 ASP A CA 1
ATOM 726 C C . ASP A 1 95 ? -18.844 11.852 1.188 1 61.22 95 ASP A C 1
ATOM 728 O O . ASP A 1 95 ? -18.688 12.438 2.26 1 61.22 95 ASP A O 1
ATOM 732 N N . GLY A 1 96 ? -19.078 12.414 0.099 1 55.28 96 GLY A N 1
ATOM 733 C CA . GLY A 1 96 ? -19.469 13.812 0.055 1 55.28 96 GLY A CA 1
ATOM 734 C C . GLY A 1 96 ? -19.984 14.336 1.381 1 55.28 96 GLY A C 1
ATOM 735 O O . GLY A 1 96 ? -19.625 15.43 1.809 1 55.28 96 GLY A O 1
ATOM 736 N N . GLU A 1 97 ? -20.938 13.57 1.953 1 59.94 97 GLU A N 1
ATOM 737 C CA . GLU A 1 97 ? -21.5 14.055 3.215 1 59.94 97 GLU A CA 1
ATOM 738 C C . GLU A 1 97 ? -20.609 13.664 4.395 1 59.94 97 GLU A C 1
ATOM 740 O O . GLU A 1 97 ? -20.594 14.352 5.418 1 59.94 97 GLU A O 1
ATOM 745 N N . LYS A 1 98 ? -19.672 12.547 4.066 1 79.81 98 LYS A N 1
ATOM 746 C CA . LYS A 1 98 ? -18.859 12.133 5.207 1 79.81 98 LYS A CA 1
ATOM 747 C C . LYS A 1 98 ? -17.422 11.867 4.789 1 79.81 98 LYS A C 1
ATOM 749 O O . LYS A 1 98 ? -17.156 11.016 3.938 1 79.81 98 LYS A O 1
ATOM 754 N N . PHE A 1 99 ? -16.719 12.734 4.973 1 88.06 99 PHE A N 1
ATOM 755 C CA . PHE A 1 99 ? -15.289 12.633 4.727 1 88.06 99 PHE A CA 1
ATOM 756 C C . PHE A 1 99 ? -14.711 11.391 5.383 1 88.06 99 PHE A C 1
ATOM 758 O O . PHE A 1 99 ? -14.938 11.148 6.57 1 88.06 99 PHE A O 1
ATOM 765 N N . VAL A 1 100 ? -14.023 10.586 4.566 1 91.81 100 VAL A N 1
ATOM 766 C CA . VAL A 1 100 ? -13.438 9.352 5.07 1 91.81 100 VAL A CA 1
ATOM 767 C C . VAL A 1 100 ? -12.297 9.672 6.039 1 91.81 100 VAL A C 1
ATOM 769 O O . VAL A 1 100 ? -11.523 10.602 5.805 1 91.81 100 VAL A O 1
ATOM 772 N N . ARG A 1 101 ? -12.328 8.898 7.109 1 93.06 101 ARG A N 1
ATOM 773 C CA . ARG A 1 101 ? -11.273 9.023 8.117 1 93.06 101 ARG A CA 1
ATOM 774 C C . ARG A 1 101 ? -10.719 7.656 8.5 1 93.06 101 ARG A C 1
ATOM 776 O O . ARG A 1 101 ? -11.445 6.66 8.492 1 93.06 101 ARG A O 1
ATOM 783 N N . PRO A 1 102 ? -9.445 7.566 8.852 1 95.81 102 PRO A N 1
ATOM 784 C CA . PRO A 1 102 ? -8.43 8.609 8.961 1 95.81 102 PRO A CA 1
ATOM 785 C C . PRO A 1 102 ? -7.797 8.969 7.621 1 95.81 102 PRO A C 1
ATOM 787 O O . PRO A 1 102 ? -7.738 8.125 6.723 1 95.81 102 PRO A O 1
ATOM 790 N N . VAL A 1 103 ? -7.336 10.133 7.445 1 96.56 103 VAL A N 1
ATOM 791 C CA . VAL A 1 103 ? -6.488 10.602 6.359 1 96.56 103 VAL A CA 1
ATOM 792 C C . VAL A 1 103 ? -5.266 11.32 6.934 1 96.56 103 VAL A C 1
ATOM 794 O O . VAL A 1 103 ? -5.398 12.195 7.785 1 96.56 103 VAL A O 1
ATOM 797 N N . VAL A 1 104 ? -4.074 10.891 6.52 1 97.19 104 VAL A N 1
ATOM 798 C CA . VAL A 1 104 ? -2.824 11.531 6.922 1 97.19 104 VAL A CA 1
ATOM 799 C C . VAL A 1 104 ? -2.26 12.344 5.754 1 97.19 104 VAL A C 1
ATOM 801 O O . VAL A 1 104 ? -2.174 11.844 4.629 1 97.19 104 VAL A O 1
ATOM 804 N N . VAL A 1 105 ? -1.923 13.562 6.031 1 97.25 105 VAL A N 1
ATOM 805 C CA . VAL A 1 105 ? -1.439 14.438 4.969 1 97.25 105 VAL A CA 1
ATOM 806 C C . VAL A 1 105 ? -0.114 15.07 5.383 1 97.25 105 VAL A C 1
ATOM 808 O O . VAL A 1 105 ? -0.006 15.648 6.465 1 97.25 105 VAL A O 1
ATOM 811 N N . ASP A 1 106 ? 0.908 14.906 4.59 1 95.88 106 ASP A N 1
ATOM 812 C CA . ASP A 1 106 ? 2.148 15.672 4.676 1 95.88 106 ASP A CA 1
ATOM 813 C C . ASP A 1 106 ? 2.145 16.844 3.686 1 95.88 106 ASP A C 1
ATOM 815 O O . ASP A 1 106 ? 2.432 16.656 2.5 1 95.88 106 ASP A O 1
ATOM 819 N N . TRP A 1 107 ? 1.832 17.984 4.199 1 95.62 107 TRP A N 1
ATOM 820 C CA . TRP A 1 107 ? 1.629 19.156 3.354 1 95.62 107 TRP A CA 1
ATOM 821 C C . TRP A 1 107 ? 2.941 19.609 2.719 1 95.62 107 TRP A C 1
ATOM 823 O O . TRP A 1 107 ? 2.949 20.156 1.614 1 95.62 107 TRP A O 1
ATOM 833 N N . ASN A 1 108 ? 4.051 19.375 3.363 1 92.44 108 ASN A N 1
ATOM 834 C CA . ASN A 1 108 ? 5.355 19.812 2.883 1 92.44 108 ASN A CA 1
ATOM 835 C C . ASN A 1 108 ? 5.859 18.922 1.745 1 92.44 108 ASN A C 1
ATOM 837 O O . ASN A 1 108 ? 6.496 19.406 0.81 1 92.44 108 ASN A O 1
ATOM 841 N N . ASN A 1 109 ? 5.434 17.656 1.761 1 91.12 109 ASN A N 1
ATOM 842 C CA . ASN A 1 109 ? 5.9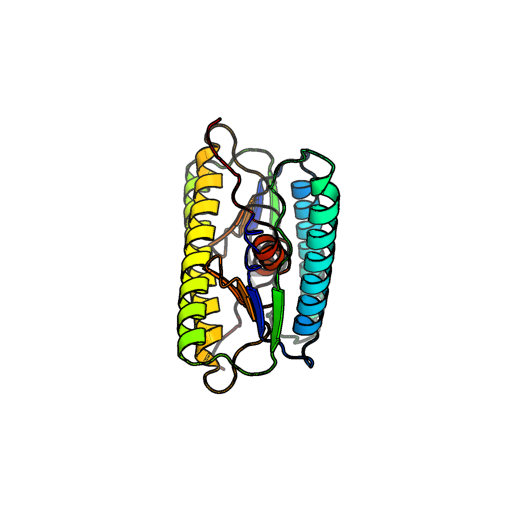45 16.734 0.759 1 91.12 109 ASN A CA 1
ATOM 843 C C . ASN A 1 109 ? 4.867 16.359 -0.253 1 91.12 109 ASN A C 1
ATOM 845 O O . ASN A 1 109 ? 5.109 15.539 -1.146 1 91.12 109 ASN A O 1
ATOM 849 N N . GLY A 1 110 ? 3.754 16.891 -0.024 1 93.94 110 GLY A N 1
ATOM 850 C CA . GLY A 1 110 ? 2.688 16.672 -0.99 1 93.94 110 GLY A CA 1
ATOM 851 C C . GLY A 1 110 ? 2.242 15.227 -1.073 1 93.94 110 GLY A C 1
ATOM 852 O O . GLY A 1 110 ? 2.105 14.68 -2.166 1 93.94 110 GLY A O 1
ATOM 853 N N . THR A 1 111 ? 2.092 14.609 0.115 1 93.38 111 THR A N 1
ATOM 854 C CA . THR A 1 111 ? 1.667 13.211 0.158 1 93.38 111 THR A CA 1
ATOM 855 C C . THR A 1 111 ? 0.478 13.039 1.099 1 93.38 111 THR A C 1
ATOM 857 O O . THR A 1 111 ? 0.315 13.805 2.051 1 93.38 111 THR A O 1
ATOM 860 N N . ALA A 1 112 ? -0.329 12.062 0.756 1 95.5 112 ALA A N 1
ATOM 861 C CA . ALA A 1 112 ? -1.496 11.75 1.577 1 95.5 112 ALA A CA 1
ATOM 862 C C . ALA A 1 112 ? -1.778 10.25 1.58 1 95.5 112 ALA A C 1
ATOM 864 O O . ALA A 1 112 ? -1.559 9.562 0.576 1 95.5 112 ALA A O 1
ATOM 865 N N . VAL A 1 113 ? -2.199 9.789 2.705 1 93.06 113 VAL A N 1
ATOM 866 C CA . VAL A 1 113 ? -2.58 8.391 2.846 1 93.06 113 VAL A CA 1
ATOM 867 C C . VAL A 1 113 ? -4.008 8.289 3.379 1 93.06 113 VAL A C 1
ATOM 869 O O . VAL A 1 113 ? -4.332 8.875 4.418 1 93.06 113 VAL A O 1
ATOM 872 N N . ILE A 1 114 ? -4.824 7.648 2.572 1 92.94 114 ILE A N 1
ATOM 873 C CA . ILE A 1 114 ? -6.188 7.367 3.018 1 92.94 114 ILE A CA 1
ATOM 874 C C . ILE A 1 114 ? -6.23 6.02 3.727 1 92.94 114 ILE A C 1
ATOM 876 O O . ILE A 1 114 ? -5.766 5.012 3.188 1 92.94 114 ILE A O 1
ATOM 880 N N . GLY A 1 115 ? -6.738 6.062 5 1 92.38 115 GLY A N 1
ATOM 881 C CA . GLY A 1 115 ? -6.852 4.809 5.73 1 92.38 115 GLY A CA 1
ATOM 882 C C . GLY A 1 115 ? -5.719 4.59 6.715 1 92.38 115 GLY A C 1
ATOM 883 O O . GLY A 1 115 ? -5.133 5.551 7.219 1 92.38 115 GLY A O 1
ATOM 884 N N . ASP A 1 116 ? -5.531 3.287 7.059 1 91.69 116 ASP A N 1
ATOM 885 C CA . ASP A 1 116 ? -4.648 3.002 8.188 1 91.69 116 ASP A CA 1
ATOM 886 C C . ASP A 1 116 ? -3.508 2.074 7.77 1 91.69 116 ASP A C 1
ATOM 888 O O . ASP A 1 116 ? -2.973 1.331 8.594 1 91.69 116 ASP A O 1
ATOM 892 N N . ASN A 1 117 ? -3.158 2.051 6.453 1 86.94 117 ASN A N 1
ATOM 893 C CA . ASN A 1 117 ? -2.014 1.267 6.004 1 86.94 117 ASN A CA 1
ATOM 894 C C . ASN A 1 117 ? -0.72 1.73 6.664 1 86.94 117 ASN A C 1
ATOM 896 O O . ASN A 1 117 ? -0.153 2.754 6.281 1 86.94 117 ASN A O 1
ATOM 900 N N . GLU A 1 118 ? -0.23 0.906 7.492 1 87.31 118 GLU A N 1
ATOM 901 C CA . GLU A 1 118 ? 0.892 1.313 8.336 1 87.31 118 GLU A CA 1
ATOM 902 C C . GLU A 1 118 ? 2.145 1.562 7.5 1 87.31 118 GLU A C 1
ATOM 904 O O . GLU A 1 118 ? 2.875 2.527 7.734 1 87.31 118 GLU A O 1
ATOM 909 N N . SER A 1 119 ? 2.389 0.701 6.547 1 83.38 119 SER A N 1
ATOM 910 C CA . SER A 1 119 ? 3.59 0.834 5.727 1 83.38 119 SER A CA 1
ATOM 911 C C . SER A 1 119 ? 3.586 2.146 4.949 1 83.38 119 SER A C 1
ATOM 913 O O . SER A 1 119 ? 4.613 2.824 4.859 1 83.38 119 SER A O 1
ATOM 915 N N . GLU A 1 120 ? 2.436 2.539 4.445 1 86.31 120 GLU A N 1
ATOM 916 C CA . GLU A 1 120 ? 2.314 3.777 3.682 1 86.31 120 GLU A CA 1
ATOM 917 C C . GLU A 1 120 ? 2.443 5 4.586 1 86.31 120 GLU A C 1
ATOM 919 O O . GLU A 1 120 ? 3.057 6 4.207 1 86.31 120 GLU A O 1
ATOM 924 N N . ILE A 1 121 ? 1.912 4.902 5.762 1 92.12 121 ILE A N 1
ATOM 925 C CA . ILE A 1 121 ? 1.961 6.008 6.707 1 92.12 121 ILE A CA 1
ATOM 926 C C . ILE A 1 121 ? 3.396 6.211 7.191 1 92.12 121 ILE A C 1
ATOM 928 O O . ILE A 1 121 ? 3.873 7.344 7.277 1 92.12 121 ILE A O 1
ATOM 932 N N . LEU A 1 122 ? 4.086 5.094 7.438 1 87.69 122 LEU A N 1
ATOM 933 C CA . LEU A 1 122 ? 5.469 5.191 7.887 1 87.69 122 LEU A CA 1
ATOM 934 C C . LEU A 1 122 ? 6.363 5.746 6.781 1 87.69 122 LEU A C 1
ATOM 936 O O . LEU A 1 122 ? 7.289 6.516 7.055 1 87.69 122 LEU A O 1
ATOM 940 N N . LYS A 1 123 ? 6.098 5.316 5.574 1 85.94 123 LYS A N 1
ATOM 941 C CA . LYS A 1 123 ? 6.82 5.895 4.445 1 85.94 123 LYS A CA 1
ATOM 942 C C . LYS A 1 123 ? 6.609 7.406 4.371 1 85.94 123 LYS A C 1
ATOM 944 O O . LYS A 1 123 ? 7.551 8.156 4.109 1 85.94 123 LYS A O 1
ATOM 949 N N . LEU A 1 124 ? 5.418 7.848 4.598 1 88.75 124 LEU A N 1
ATOM 950 C CA . LEU A 1 124 ? 5.059 9.258 4.57 1 88.75 124 LEU A CA 1
ATOM 951 C C . LEU A 1 124 ? 5.809 10.039 5.645 1 88.75 124 LEU A C 1
ATOM 953 O O . LEU A 1 124 ? 6.273 11.156 5.398 1 88.75 124 LEU A O 1
ATOM 957 N N . VAL A 1 125 ? 6.02 9.438 6.785 1 89.38 125 VAL A N 1
ATOM 958 C CA . VAL A 1 125 ? 6.613 10.188 7.887 1 89.38 125 VAL A CA 1
ATOM 959 C C . VAL A 1 125 ? 8.133 9.992 7.883 1 89.38 125 VAL A C 1
ATOM 961 O O . VAL A 1 125 ? 8.859 10.742 8.539 1 89.38 125 VAL A O 1
ATOM 964 N N . ARG A 1 126 ? 8.703 8.859 7.324 1 76.12 126 ARG A N 1
ATOM 965 C CA . ARG A 1 126 ? 10.133 8.594 7.32 1 76.12 126 ARG A CA 1
ATOM 966 C C . ARG A 1 126 ? 10.797 9.172 6.078 1 76.12 126 ARG A C 1
ATOM 968 O O . ARG A 1 126 ? 12 9.445 6.078 1 76.12 126 ARG A O 1
ATOM 975 N N . GLU A 1 127 ? 10.336 8.961 4.809 1 56.5 127 GLU A N 1
ATOM 976 C CA . GLU A 1 127 ? 11.016 9.312 3.568 1 56.5 127 GLU A CA 1
ATOM 977 C C . GLU A 1 127 ? 11.594 10.727 3.633 1 56.5 127 GLU A C 1
ATOM 979 O O . GLU A 1 127 ? 10.844 11.703 3.65 1 56.5 127 GLU A O 1
ATOM 984 N N . ILE A 1 128 ? 12.75 10.906 4.355 1 46 128 ILE A N 1
ATOM 985 C CA . ILE A 1 128 ? 13.609 12.023 3.986 1 46 128 ILE A CA 1
ATOM 986 C C . ILE A 1 128 ? 14.203 11.781 2.602 1 46 128 ILE A C 1
ATOM 988 O O . ILE A 1 128 ? 14.766 10.719 2.338 1 46 128 ILE A O 1
ATOM 992 N N . PRO A 1 129 ? 14.008 12.531 1.598 1 44.69 129 PRO A N 1
ATOM 993 C CA . PRO A 1 129 ? 14.656 12.383 0.29 1 44.69 129 PRO A CA 1
ATOM 994 C C . PRO A 1 129 ? 16.156 12.109 0.398 1 44.69 129 PRO A C 1
ATOM 996 O O . PRO A 1 129 ? 16.797 12.57 1.343 1 44.69 129 PRO A O 1
ATOM 999 N N . PRO A 1 130 ? 16.562 10.953 -0.05 1 38.12 130 PRO A N 1
ATOM 1000 C CA . PRO A 1 130 ? 18.016 10.844 -0.078 1 38.12 130 PRO A CA 1
ATOM 1001 C C . PRO A 1 130 ? 18.703 12.125 -0.542 1 38.12 130 PRO A C 1
ATOM 1003 O O . PRO A 1 130 ? 18.141 12.883 -1.336 1 38.12 130 PRO A O 1
ATOM 1006 N N . ASP A 1 131 ? 19.391 12.789 0.341 1 34.62 131 ASP A N 1
ATOM 1007 C CA . ASP A 1 131 ? 20.25 13.883 -0.079 1 34.62 131 ASP A CA 1
ATOM 1008 C C . ASP A 1 131 ? 21.062 13.492 -1.312 1 34.62 131 ASP A C 1
ATOM 1010 O O . ASP A 1 131 ? 21.984 12.664 -1.226 1 34.62 131 ASP A O 1
ATOM 1014 N N . THR A 1 132 ? 20.391 13.133 -2.389 1 35.88 132 THR A N 1
ATOM 1015 C CA . THR A 1 132 ? 21.25 12.992 -3.566 1 35.88 132 THR A CA 1
ATOM 1016 C C . THR A 1 132 ? 22.078 14.25 -3.789 1 35.88 132 THR A C 1
ATOM 1018 O O . THR A 1 132 ? 21.688 15.125 -4.566 1 35.88 132 THR A O 1
ATOM 1021 N N . SER A 1 133 ? 22.344 15.062 -2.799 1 31.33 133 SER A N 1
ATOM 1022 C CA . SER A 1 133 ? 23.297 16.109 -3.135 1 31.33 133 SER A CA 1
ATOM 1023 C C . SER A 1 133 ? 24.625 15.516 -3.623 1 31.33 133 SER A C 1
ATOM 1025 O O . SER A 1 133 ? 25.156 14.578 -3.018 1 31.33 133 SER A O 1
ATOM 1027 N N . PRO A 1 134 ? 24.859 15.594 -4.977 1 32.56 134 PRO A N 1
ATOM 1028 C CA . PRO A 1 134 ? 26.203 15.289 -5.473 1 32.56 134 PRO A CA 1
ATOM 1029 C C . PRO A 1 134 ? 27.297 15.812 -4.559 1 32.56 134 PRO A C 1
ATOM 1031 O O . PRO A 1 134 ? 27.219 16.938 -4.066 1 32.56 134 PRO A O 1
ATOM 1034 N N . GLN A 1 135 ? 27.922 15.086 -3.68 1 21.08 135 GLN A N 1
ATOM 1035 C CA . GLN A 1 135 ? 29.25 15.602 -3.326 1 21.08 135 GLN A CA 1
ATOM 1036 C C . GLN A 1 135 ? 30.125 15.727 -4.562 1 21.08 135 GLN A C 1
ATOM 1038 O O . GLN A 1 135 ? 30.062 14.906 -5.473 1 21.08 135 GLN A O 1
ATOM 1043 N N . MET B 1 1 ? 23.219 36.312 14.852 1 36.84 1 MET B N 1
ATOM 1044 C CA . MET B 1 1 ? 23.219 35.125 13.977 1 36.84 1 MET B CA 1
ATOM 1045 C C . MET B 1 1 ? 21.828 34.5 13.898 1 36.84 1 MET B C 1
ATOM 1047 O O . MET B 1 1 ? 21.219 34.219 14.922 1 36.84 1 MET B O 1
ATOM 1051 N N . PHE B 1 2 ? 20.984 34.812 12.969 1 46.59 2 PHE B N 1
ATOM 1052 C CA . PHE B 1 2 ? 19.562 34.5 12.844 1 46.59 2 PHE B CA 1
ATOM 1053 C C . PHE B 1 2 ? 19.359 33 12.852 1 46.59 2 PHE B C 1
ATOM 1055 O O . PHE B 1 2 ? 20.016 32.25 12.109 1 46.59 2 PHE B O 1
ATOM 1062 N N . ARG B 1 3 ? 19.234 32.375 13.938 1 43.91 3 ARG B N 1
ATOM 1063 C CA . ARG B 1 3 ? 18.859 30.969 14.055 1 43.91 3 ARG B CA 1
ATOM 1064 C C . ARG B 1 3 ? 17.734 30.625 13.102 1 43.91 3 ARG B C 1
ATOM 1066 O O . ARG B 1 3 ? 16.625 31.172 13.211 1 43.91 3 ARG B O 1
ATOM 1073 N N . PHE B 1 4 ? 17.969 30.359 11.852 1 51.66 4 PHE B N 1
ATOM 1074 C CA . PHE B 1 4 ? 16.984 29.891 10.883 1 51.66 4 PHE B CA 1
ATOM 1075 C C . PHE B 1 4 ? 16.062 28.844 11.5 1 51.66 4 PHE B C 1
ATOM 1077 O O . PHE B 1 4 ? 16.531 27.797 11.953 1 51.66 4 PHE B O 1
ATOM 1084 N N . HIS B 1 5 ? 15.133 29.25 12.281 1 56.22 5 HIS B N 1
ATOM 1085 C CA . HIS B 1 5 ? 14.125 28.359 12.836 1 56.22 5 HIS B CA 1
ATOM 1086 C C . HIS B 1 5 ? 13.383 27.609 11.734 1 56.22 5 HIS B C 1
ATOM 1088 O O . HIS B 1 5 ? 12.609 28.203 10.984 1 56.22 5 HIS B O 1
ATOM 1094 N N . LYS B 1 6 ? 14.055 26.594 11.203 1 63.28 6 LYS B N 1
ATOM 1095 C CA . LYS B 1 6 ? 13.414 25.812 10.148 1 63.28 6 LYS B CA 1
ATOM 1096 C C . LYS B 1 6 ? 12 25.391 10.547 1 63.28 6 LYS B C 1
ATOM 1098 O O . LYS B 1 6 ? 11.773 24.984 11.688 1 63.28 6 LYS B O 1
ATOM 1103 N N . THR B 1 7 ? 10.953 26.062 9.992 1 79.5 7 THR B N 1
ATOM 1104 C CA . THR B 1 7 ? 9.562 25.703 10.234 1 79.5 7 THR B CA 1
ATOM 1105 C C . THR B 1 7 ? 9.336 24.219 10 1 79.5 7 THR B C 1
ATOM 1107 O O . THR B 1 7 ? 9.852 23.641 9.039 1 79.5 7 THR B O 1
ATOM 1110 N N . LEU B 1 8 ? 8.938 23.531 11.055 1 81.06 8 LEU B N 1
ATOM 1111 C CA . LEU B 1 8 ? 8.68 22.094 11.016 1 81.06 8 LEU B CA 1
ATOM 1112 C C . LEU B 1 8 ? 7.68 21.766 9.914 1 81.06 8 LEU B C 1
ATOM 1114 O O . LEU B 1 8 ? 6.777 22.547 9.625 1 81.06 8 LEU B O 1
ATOM 1118 N N . ASP B 1 9 ? 7.902 20.641 9.297 1 89.5 9 ASP B N 1
ATOM 1119 C CA . ASP B 1 9 ? 6.887 20.094 8.406 1 89.5 9 ASP B CA 1
ATOM 1120 C C . ASP B 1 9 ? 5.578 19.844 9.148 1 89.5 9 ASP B C 1
ATOM 1122 O O . ASP B 1 9 ? 5.586 19.484 10.328 1 89.5 9 ASP B O 1
ATOM 1126 N N . VAL B 1 10 ? 4.551 20.109 8.453 1 94.81 10 VAL B N 1
ATOM 1127 C CA . VAL B 1 10 ? 3.25 19.922 9.086 1 94.81 10 VAL B CA 1
ATOM 1128 C C . VAL B 1 10 ? 2.59 18.656 8.547 1 94.81 10 VAL B C 1
ATOM 1130 O O . VAL B 1 10 ? 2.457 18.484 7.332 1 94.81 10 VAL B O 1
ATOM 1133 N N . ILE B 1 11 ? 2.223 17.812 9.445 1 96.44 11 ILE B N 1
ATOM 1134 C CA . ILE B 1 11 ? 1.435 16.625 9.141 1 96.44 11 ILE B CA 1
ATOM 1135 C C . ILE B 1 11 ? 0.069 16.719 9.812 1 96.44 11 ILE B C 1
ATOM 1137 O O . ILE B 1 11 ? -0.022 17.047 11.008 1 96.44 11 ILE B O 1
ATOM 1141 N N . THR B 1 12 ? -0.972 16.562 9.047 1 98.31 12 THR B N 1
ATOM 1142 C CA . THR B 1 12 ? -2.322 16.594 9.602 1 98.31 12 THR B CA 1
ATOM 1143 C C . THR B 1 12 ? -2.959 15.211 9.562 1 98.31 12 THR B C 1
ATOM 1145 O O . THR B 1 12 ? -2.852 14.5 8.562 1 98.31 12 THR B O 1
ATOM 1148 N N . LEU B 1 13 ? -3.516 14.82 10.656 1 98.38 13 LEU B N 1
ATOM 1149 C CA . LEU B 1 13 ? -4.391 13.656 10.719 1 98.38 13 LEU B CA 1
ATOM 1150 C C . LEU B 1 13 ? -5.855 14.086 10.789 1 98.38 13 LEU B C 1
ATOM 1152 O O . LEU B 1 13 ? -6.281 14.688 11.773 1 98.38 13 LEU B O 1
ATOM 1156 N N . PHE B 1 14 ? -6.609 13.883 9.727 1 97.69 14 PHE B N 1
ATOM 1157 C CA . PHE B 1 14 ? -8.062 13.938 9.852 1 97.69 14 PHE B CA 1
ATOM 1158 C C . PHE B 1 14 ? -8.594 12.703 10.57 1 97.69 14 PHE B C 1
ATOM 1160 O O . PHE B 1 14 ? -8.656 11.617 9.992 1 97.69 14 PHE B O 1
ATOM 1167 N N . HIS B 1 15 ? -9 12.914 11.82 1 97.38 15 HIS B N 1
ATOM 1168 C CA . HIS B 1 15 ? -9.156 11.875 12.836 1 97.38 15 HIS B CA 1
ATOM 1169 C C . HIS B 1 15 ? -10.625 11.594 13.117 1 97.38 15 HIS B C 1
ATOM 1171 O O . HIS B 1 15 ? -11.469 12.484 12.992 1 97.38 15 HIS B O 1
ATOM 1177 N N . LYS B 1 16 ? -10.875 10.391 13.312 1 95.75 16 LYS B N 1
ATOM 1178 C CA . LYS B 1 16 ? -12.156 9.953 13.867 1 95.75 16 LYS B CA 1
ATOM 1179 C C . LYS B 1 16 ? -11.945 9.07 15.094 1 95.75 16 LYS B C 1
ATOM 1181 O O . LYS B 1 16 ? -11.734 7.859 14.961 1 95.75 16 LYS B O 1
ATOM 1186 N N . PRO B 1 17 ? -12.117 9.672 16.328 1 96.56 17 PRO B N 1
ATOM 1187 C CA . PRO B 1 17 ? -11.781 8.969 17.578 1 96.56 17 PRO B CA 1
ATOM 1188 C C . PRO B 1 17 ? -12.594 7.691 17.766 1 96.56 17 PRO B C 1
ATOM 1190 O O . PRO B 1 17 ? -12.141 6.77 18.453 1 96.56 17 PRO B O 1
ATOM 1193 N N . SER B 1 18 ? -13.68 7.617 17.062 1 96.56 18 SER B N 1
ATOM 1194 C CA . SER B 1 18 ? -14.531 6.453 17.266 1 96.56 18 SER B CA 1
ATOM 1195 C C . SER B 1 18 ? -14.062 5.266 16.438 1 96.56 18 SER B C 1
ATOM 1197 O O . SER B 1 18 ? -14.531 4.141 16.625 1 96.56 18 SER B O 1
ATOM 1199 N N . LEU B 1 19 ? -13.164 5.484 15.57 1 95.12 19 LEU B N 1
ATOM 1200 C CA . LEU B 1 19 ? -12.641 4.426 14.711 1 95.12 19 LEU B CA 1
ATOM 1201 C C . LEU B 1 19 ? -11.336 3.877 15.266 1 95.12 19 LEU B C 1
ATOM 1203 O O . LEU B 1 19 ? -10.336 4.602 15.352 1 95.12 19 LEU B O 1
ATOM 1207 N N . PRO B 1 20 ? -11.336 2.652 15.633 1 96.88 20 PRO B N 1
ATOM 1208 C CA . PRO B 1 20 ? -10.086 2.064 16.141 1 96.88 20 PRO B CA 1
ATOM 1209 C C . PRO B 1 20 ? -8.914 2.273 15.188 1 96.88 20 PRO B C 1
ATOM 1211 O O . PRO B 1 20 ? -7.789 2.52 15.633 1 96.88 20 PRO B O 1
ATOM 1214 N N . ALA B 1 21 ? -9.227 2.188 13.938 1 94.06 21 ALA B N 1
ATOM 1215 C CA . ALA B 1 21 ? -8.172 2.396 12.945 1 94.06 21 ALA B CA 1
ATOM 1216 C C . ALA B 1 21 ? -7.586 3.803 13.062 1 94.06 21 ALA B C 1
ATOM 1218 O O . ALA B 1 21 ? -6.371 3.988 12.93 1 94.06 21 ALA B O 1
ATOM 1219 N N . SER B 1 22 ? -8.422 4.758 13.266 1 96.88 22 SER B N 1
ATOM 1220 C CA . SER B 1 22 ? -7.969 6.137 13.383 1 96.88 22 SER B CA 1
ATOM 1221 C C . SER B 1 22 ? -7.129 6.336 14.648 1 96.88 22 SER B C 1
ATOM 1223 O O . SER B 1 22 ? -6.113 7.031 14.625 1 96.88 22 SER B O 1
ATOM 1225 N N . THR B 1 23 ? -7.523 5.688 15.664 1 97.88 23 THR B N 1
ATOM 1226 C CA . THR B 1 23 ? -6.797 5.773 16.922 1 97.88 23 THR B CA 1
ATOM 1227 C C . THR B 1 23 ? -5.426 5.113 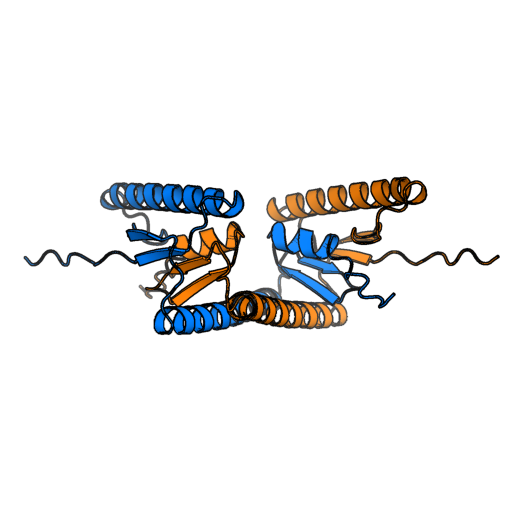16.812 1 97.88 23 THR B C 1
ATOM 1229 O O . THR B 1 23 ? -4.441 5.617 17.359 1 97.88 23 THR B O 1
ATOM 1232 N N . ARG B 1 24 ? -5.398 4.094 16.078 1 96.12 24 ARG B N 1
ATOM 1233 C CA . ARG B 1 24 ? -4.121 3.432 15.836 1 96.12 24 ARG B CA 1
ATOM 1234 C C . ARG B 1 24 ? -3.176 4.328 15.047 1 96.12 24 ARG B C 1
ATOM 1236 O O . ARG B 1 24 ? -1.987 4.418 15.359 1 96.12 24 ARG B O 1
ATOM 1243 N N . VAL B 1 25 ? -3.709 5 14.055 1 97.06 25 VAL B N 1
ATOM 1244 C CA . VAL B 1 25 ? -2.904 5.895 13.234 1 97.06 25 VAL B CA 1
ATOM 1245 C C . VAL B 1 25 ? -2.377 7.047 14.078 1 97.06 25 VAL B C 1
ATOM 1247 O O . VAL B 1 25 ? -1.215 7.441 13.953 1 97.06 25 VAL B O 1
ATOM 1250 N N . LEU B 1 26 ? -3.266 7.559 14.914 1 98 26 LEU B N 1
ATOM 1251 C CA . LEU B 1 26 ? -2.842 8.633 15.805 1 98 26 LEU B CA 1
ATOM 1252 C C . LEU B 1 26 ? -1.657 8.203 16.656 1 98 26 LEU B C 1
ATOM 1254 O O . LEU B 1 26 ? -0.669 8.93 16.781 1 98 26 LEU B O 1
ATOM 1258 N N . THR B 1 27 ? -1.727 7.012 17.234 1 97 27 THR B N 1
ATOM 1259 C CA . THR B 1 27 ? -0.66 6.473 18.078 1 97 27 THR B CA 1
ATOM 1260 C C . THR B 1 27 ? 0.629 6.32 17.266 1 97 27 THR B C 1
ATOM 1262 O O . THR B 1 27 ? 1.706 6.695 17.734 1 97 27 THR B O 1
ATOM 1265 N N . LEU B 1 28 ? 0.461 5.805 16.125 1 94.81 28 LEU B N 1
ATOM 1266 C CA . LEU B 1 28 ? 1.602 5.602 15.234 1 94.81 28 LEU B CA 1
ATOM 1267 C C . LEU B 1 28 ? 2.289 6.926 14.914 1 94.81 28 LEU B C 1
ATOM 1269 O O . LEU B 1 28 ? 3.518 7.02 14.969 1 94.81 28 LEU B O 1
ATOM 1273 N N . LEU B 1 29 ? 1.55 7.949 14.609 1 96.25 29 LEU B N 1
ATOM 1274 C CA . LEU B 1 29 ? 2.09 9.258 14.25 1 96.25 29 LEU B CA 1
ATOM 1275 C C . LEU B 1 29 ? 2.791 9.906 15.438 1 96.25 29 LEU B C 1
ATOM 1277 O O . LEU B 1 29 ? 3.855 10.508 15.289 1 96.25 29 LEU B O 1
ATOM 1281 N N . LYS B 1 30 ? 2.213 9.766 16.578 1 95.44 30 LYS B N 1
ATOM 1282 C CA . LYS B 1 30 ? 2.82 10.305 17.781 1 95.44 30 LYS B CA 1
ATOM 1283 C C . LYS B 1 30 ? 4.16 9.641 18.078 1 95.44 30 LYS B C 1
ATOM 1285 O O . LYS B 1 30 ? 5.137 10.312 18.406 1 95.44 30 LYS B O 1
ATOM 1290 N N . GLN B 1 31 ? 4.141 8.375 17.922 1 93.06 31 GLN B N 1
ATOM 1291 C CA . GLN B 1 31 ? 5.371 7.625 18.156 1 93.06 31 GLN B CA 1
ATOM 1292 C C . GLN B 1 31 ? 6.449 8.016 17.156 1 93.06 31 GLN B C 1
ATOM 1294 O O . GLN B 1 31 ? 7.613 8.195 17.516 1 93.06 31 GLN B O 1
ATOM 1299 N N . ALA B 1 32 ? 6.066 8.102 15.93 1 90.56 32 ALA B N 1
ATOM 1300 C CA . ALA B 1 32 ? 7.012 8.492 14.891 1 90.56 32 ALA B CA 1
ATOM 1301 C C . ALA B 1 32 ? 7.57 9.891 15.164 1 90.56 32 ALA B C 1
ATOM 1303 O O . ALA B 1 32 ? 8.75 10.148 14.922 1 90.56 32 ALA B O 1
ATOM 1304 N N . ASN B 1 33 ? 6.707 10.742 15.617 1 91.06 33 ASN B N 1
ATOM 1305 C CA . ASN B 1 33 ? 7.129 12.109 15.914 1 91.06 33 ASN B CA 1
ATOM 1306 C C . ASN B 1 33 ? 8.133 12.148 17.062 1 91.06 33 ASN B C 1
ATOM 1308 O O . ASN B 1 33 ? 9.133 12.867 17 1 91.06 33 ASN B O 1
ATOM 1312 N N . VAL B 1 34 ? 7.902 11.414 18.094 1 88.06 34 VAL B N 1
ATOM 1313 C CA . VAL B 1 34 ? 8.789 11.336 19.266 1 88.06 34 VAL B CA 1
ATOM 1314 C C . VAL B 1 34 ? 10.141 10.766 18.844 1 88.06 34 VAL B C 1
ATOM 1316 O O . VAL B 1 34 ? 11.188 11.289 19.234 1 88.06 34 VAL B O 1
ATOM 1319 N N . ALA B 1 35 ? 10.078 9.773 18 1 83.69 35 ALA B N 1
ATOM 1320 C CA . ALA B 1 35 ? 11.312 9.148 17.516 1 83.69 35 ALA B CA 1
ATOM 1321 C C . ALA B 1 35 ? 12.125 10.125 16.672 1 83.69 35 ALA B C 1
ATOM 1323 O O . ALA B 1 35 ? 13.359 10.148 16.75 1 83.69 35 ALA B O 1
ATOM 1324 N N . ALA B 1 36 ? 11.438 10.844 15.883 1 82.31 36 ALA B N 1
ATOM 1325 C CA . ALA B 1 36 ? 12.109 11.828 15.039 1 82.31 36 ALA B CA 1
ATOM 1326 C C . ALA B 1 36 ? 12.742 12.938 15.875 1 82.31 36 ALA B C 1
ATOM 1328 O O . ALA B 1 36 ? 13.844 13.398 15.578 1 82.31 36 ALA B O 1
ATOM 1329 N N . ALA B 1 37 ? 12.062 13.336 16.875 1 80.88 37 ALA B N 1
ATOM 1330 C CA . ALA B 1 37 ? 12.57 14.375 17.766 1 80.88 37 ALA B CA 1
ATOM 1331 C C . ALA B 1 37 ? 13.805 13.891 18.531 1 80.88 37 ALA B C 1
ATOM 1333 O O . ALA B 1 37 ? 14.766 14.648 18.719 1 80.88 37 ALA B O 1
ATOM 1334 N N . ALA B 1 38 ? 13.758 12.648 18.844 1 80.06 38 ALA B N 1
ATOM 1335 C CA . ALA B 1 38 ? 14.883 12.07 19.578 1 80.06 38 ALA B CA 1
ATOM 1336 C C . ALA B 1 38 ? 16.109 11.93 18.672 1 80.06 38 ALA B C 1
ATOM 1338 O O . ALA B 1 38 ? 17.234 12.148 19.125 1 80.06 38 ALA B O 1
ATOM 1339 N N . ALA B 1 39 ? 15.836 11.539 17.516 1 73.69 39 ALA B N 1
ATOM 1340 C CA . ALA B 1 39 ? 16.938 11.391 16.562 1 73.69 39 ALA B CA 1
ATOM 1341 C C . ALA B 1 39 ? 17.562 12.742 16.234 1 73.69 39 ALA B C 1
ATOM 1343 O O . ALA B 1 39 ? 18.781 12.836 16.047 1 73.69 39 ALA B O 1
ATOM 1344 N N . ALA B 1 40 ? 16.797 13.664 16.172 1 69.75 40 ALA B N 1
ATOM 1345 C CA . ALA B 1 40 ? 17.281 15.016 15.883 1 69.75 40 ALA B CA 1
ATOM 1346 C C . ALA B 1 40 ? 18.172 15.523 17.016 1 69.75 40 ALA B C 1
ATOM 1348 O O . ALA B 1 40 ? 19.156 16.234 16.781 1 69.75 40 ALA B O 1
ATOM 1349 N N . THR B 1 41 ? 17.75 15.062 18.141 1 66.94 41 THR B N 1
ATOM 1350 C CA . THR B 1 41 ? 18.531 15.477 19.297 1 66.94 41 THR B CA 1
ATOM 1351 C C . THR B 1 41 ? 19.844 14.695 19.359 1 66.94 41 THR B C 1
ATOM 1353 O O . THR B 1 41 ? 20.891 15.266 19.703 1 66.94 41 THR B O 1
ATOM 1356 N N . ALA B 1 42 ? 19.734 13.422 18.891 1 61.34 42 ALA B N 1
ATOM 1357 C CA . ALA B 1 42 ? 20.922 12.578 18.953 1 61.34 42 ALA B CA 1
ATOM 1358 C C . ALA B 1 42 ? 21.891 12.898 17.812 1 61.34 42 ALA B C 1
ATOM 1360 O O . ALA B 1 42 ? 23.109 12.797 17.984 1 61.34 42 ALA B O 1
ATOM 1361 N N . ASP B 1 43 ? 21.297 12.969 16.641 1 55.91 43 ASP B N 1
ATOM 1362 C CA . ASP B 1 43 ? 22.156 13.266 15.492 1 55.91 43 ASP B CA 1
ATOM 1363 C C . ASP B 1 43 ? 22.844 14.617 15.656 1 55.91 43 ASP B C 1
ATOM 1365 O O . ASP B 1 43 ? 23.797 14.93 14.922 1 55.91 43 ASP B O 1
ATOM 1369 N N . GLN B 1 44 ? 22.219 15.586 16.312 1 51.88 44 GLN B N 1
ATOM 1370 C CA . GLN B 1 44 ? 23.031 16.766 16.609 1 51.88 44 GLN B CA 1
ATOM 1371 C C . GLN B 1 44 ? 24.391 16.391 17.156 1 51.88 44 GLN B C 1
ATOM 1373 O O . GLN B 1 44 ? 25.328 17.203 17.156 1 51.88 44 GLN B O 1
ATOM 1378 N N . ALA B 1 45 ? 24.562 15.305 17.859 1 48.84 45 ALA B N 1
ATOM 1379 C CA . ALA B 1 45 ? 25.906 14.898 18.297 1 48.84 45 ALA B CA 1
ATOM 1380 C C . ALA B 1 45 ? 26.594 14.055 17.234 1 48.84 45 ALA B C 1
ATOM 1382 O O . ALA B 1 45 ? 27.828 14.086 17.109 1 48.84 45 ALA B O 1
ATOM 1383 N N . SER B 1 46 ? 25.984 12.992 16.75 1 48.06 46 SER B N 1
ATOM 1384 C CA . SER B 1 46 ? 26.688 12.109 15.828 1 48.06 46 SER B CA 1
ATOM 1385 C C . SER B 1 46 ? 26.312 12.406 14.383 1 48.06 46 SER B C 1
ATOM 1387 O O . SER B 1 46 ? 25.234 12.945 14.109 1 48.06 46 SER B O 1
ATOM 1389 N N . ASP B 1 47 ? 27.281 12.594 13.383 1 43.78 47 ASP B N 1
ATOM 1390 C CA . ASP B 1 47 ? 27.297 12.812 11.938 1 43.78 47 ASP B CA 1
ATOM 1391 C C . ASP B 1 47 ? 26.344 11.875 11.227 1 43.78 47 ASP B C 1
ATOM 1393 O O . ASP B 1 47 ? 26.75 11.102 10.352 1 43.78 47 ASP B O 1
ATOM 1397 N N . VAL B 1 48 ? 25.5 11.18 11.891 1 45.66 48 VAL B N 1
ATOM 1398 C CA . VAL B 1 48 ? 24.734 10.156 11.188 1 45.66 48 VAL B CA 1
ATOM 1399 C C . VAL B 1 48 ? 23.828 10.82 10.148 1 45.66 48 VAL B C 1
ATOM 1401 O O . VAL B 1 48 ? 23.156 11.805 10.445 1 45.66 48 VAL B O 1
ATOM 1404 N N . PRO B 1 49 ? 24 10.602 8.883 1 45.44 49 PRO B N 1
ATOM 1405 C CA . PRO B 1 49 ? 23.344 11.172 7.703 1 45.44 49 PRO B CA 1
ATOM 1406 C C . PRO B 1 49 ? 21.844 11.32 7.875 1 45.44 49 PRO B C 1
ATOM 1408 O O . PRO B 1 49 ? 21.219 10.578 8.648 1 45.44 49 PRO B O 1
ATOM 1411 N N . ALA B 1 50 ? 21.094 12.445 7.48 1 43.62 50 ALA B N 1
ATOM 1412 C CA . ALA B 1 50 ? 19.828 13.148 7.312 1 43.62 50 ALA B CA 1
ATOM 1413 C C . ALA B 1 50 ? 18.719 12.188 6.93 1 43.62 50 ALA B C 1
ATOM 1415 O O . ALA B 1 50 ? 17.641 12.609 6.48 1 43.62 50 ALA B O 1
ATOM 1416 N N . SER B 1 51 ? 18.938 10.766 6.719 1 49.19 51 SER B N 1
ATOM 1417 C CA . SER B 1 51 ? 17.938 9.984 6.004 1 49.19 51 SER B CA 1
ATOM 1418 C C . SER B 1 51 ? 16.625 9.914 6.781 1 49.19 51 SER B C 1
ATOM 1420 O O . SER B 1 51 ? 15.641 9.375 6.293 1 49.19 51 SER B O 1
ATOM 1422 N N . ARG B 1 52 ? 16.719 10.289 8.047 1 54.66 52 ARG B N 1
ATOM 1423 C CA . ARG B 1 52 ? 15.562 10.133 8.914 1 54.66 52 ARG B CA 1
ATOM 1424 C C . ARG B 1 52 ? 14.789 11.438 9.047 1 54.66 52 ARG B C 1
ATOM 1426 O O . ARG B 1 52 ? 15.391 12.516 9.102 1 54.66 52 ARG B O 1
ATOM 1433 N N . ARG B 1 53 ? 13.414 11.281 8.836 1 60.5 53 ARG B N 1
ATOM 1434 C CA . ARG B 1 53 ? 12.609 12.5 8.875 1 60.5 53 ARG B CA 1
ATOM 1435 C C . ARG B 1 53 ? 12.875 13.289 10.156 1 60.5 53 ARG B C 1
ATOM 1437 O O . ARG B 1 53 ? 13.07 12.703 11.219 1 60.5 53 ARG B O 1
ATOM 1444 N N . SER B 1 54 ? 13.062 14.547 10.086 1 70.06 54 SER B N 1
ATOM 1445 C CA . SER B 1 54 ? 13.102 15.516 11.18 1 70.06 54 SER B CA 1
ATOM 1446 C C . SER B 1 54 ? 11.75 15.602 11.875 1 70.06 54 SER B C 1
ATOM 1448 O O . SER B 1 54 ? 10.734 15.141 11.352 1 70.06 54 SER B O 1
ATOM 1450 N N . GLU B 1 55 ? 11.734 16.016 13.047 1 82.81 55 GLU B N 1
ATOM 1451 C CA . GLU B 1 55 ? 10.523 16.297 13.812 1 82.81 55 GLU B CA 1
ATOM 1452 C C . GLU B 1 55 ? 9.523 17.094 12.977 1 82.81 55 GLU B C 1
ATOM 1454 O O . GLU B 1 55 ? 9.906 17.875 12.102 1 82.81 55 GLU B O 1
ATOM 1459 N N . PHE B 1 56 ? 8.258 16.688 13.211 1 90.19 56 PHE B N 1
ATOM 1460 C CA . PHE B 1 56 ? 7.211 17.422 12.5 1 90.19 56 PHE B CA 1
ATOM 1461 C C . PHE B 1 56 ? 6.113 17.859 13.461 1 90.19 56 PHE B C 1
ATOM 1463 O O . PHE B 1 56 ? 6.035 17.375 14.594 1 90.19 56 PHE B O 1
ATOM 1470 N N . GLU B 1 57 ? 5.504 18.906 13.023 1 93.81 57 GLU B N 1
ATOM 1471 C CA . GLU B 1 57 ? 4.305 19.328 13.742 1 93.81 57 GLU B CA 1
ATOM 1472 C C . GLU B 1 57 ? 3.107 18.453 13.375 1 93.81 57 GLU B C 1
ATOM 1474 O O . GLU B 1 57 ? 2.713 18.391 12.203 1 93.81 57 GLU B O 1
ATOM 1479 N N . LEU B 1 58 ? 2.557 17.797 14.383 1 96.31 58 LEU B N 1
ATOM 1480 C CA . LEU B 1 58 ? 1.387 16.953 14.156 1 96.31 58 LEU B CA 1
ATOM 1481 C C . LEU B 1 58 ? 0.104 17.703 14.516 1 96.31 58 LEU B C 1
ATOM 1483 O O . LEU B 1 58 ? -0.104 18.062 15.672 1 96.31 58 LEU B O 1
ATOM 1487 N N . ASN B 1 59 ? -0.714 17.906 13.508 1 97.75 59 ASN B N 1
ATOM 1488 C CA . ASN B 1 59 ? -2.051 18.469 13.703 1 97.75 59 ASN B CA 1
ATOM 1489 C C . ASN B 1 59 ? -3.123 17.391 13.617 1 97.75 59 ASN B C 1
ATOM 1491 O O . ASN B 1 59 ? -3.219 16.672 12.609 1 97.75 59 ASN B O 1
ATOM 1495 N N . VAL B 1 60 ? -3.861 17.234 14.711 1 98.44 60 VAL B N 1
ATOM 1496 C CA . VAL B 1 60 ? -4.953 16.266 14.734 1 98.44 60 VAL B CA 1
ATOM 1497 C C . VAL B 1 60 ? -6.293 17 14.703 1 98.44 60 VAL B C 1
ATOM 1499 O O . VAL B 1 60 ? -6.547 17.875 15.523 1 98.44 60 VAL B O 1
ATOM 1502 N N . THR B 1 61 ? -7.094 16.703 13.719 1 97.75 61 THR B N 1
ATOM 1503 C CA . THR B 1 61 ? -8.375 17.391 13.633 1 97.75 61 THR B CA 1
ATOM 1504 C C . THR B 1 61 ? -9.508 16.406 13.375 1 97.75 61 THR B C 1
ATOM 1506 O O . THR B 1 61 ? -9.336 15.438 12.633 1 97.75 61 THR B O 1
ATOM 1509 N N . GLU B 1 62 ? -10.656 16.656 13.93 1 96.06 62 GLU B N 1
ATOM 1510 C CA . GLU B 1 62 ? -11.859 15.875 13.68 1 96.06 62 GLU B CA 1
ATOM 1511 C C . GLU B 1 62 ? -12.734 16.531 12.617 1 96.06 62 GLU B C 1
ATOM 1513 O O . GLU B 1 62 ? -13.656 15.891 12.094 1 96.06 62 GLU B O 1
ATOM 1518 N N . ASP B 1 63 ? -12.43 17.734 12.312 1 93.62 63 ASP B N 1
ATOM 1519 C CA . ASP B 1 63 ? -13.188 18.453 11.289 1 93.62 63 ASP B CA 1
ATOM 1520 C C . ASP B 1 63 ? -12.797 17.969 9.891 1 93.62 63 ASP B C 1
ATOM 1522 O O . ASP B 1 63 ? -11.648 17.578 9.656 1 93.62 63 ASP B O 1
ATOM 1526 N N . PRO B 1 64 ? -13.773 18 9 1 92.38 64 PRO B N 1
ATOM 1527 C CA . PRO B 1 64 ? -13.398 17.719 7.609 1 92.38 64 PRO B CA 1
ATOM 1528 C C . PRO B 1 64 ? -12.477 18.797 7.023 1 92.38 64 PRO B C 1
ATOM 1530 O O . PRO B 1 64 ? -12.414 19.906 7.543 1 92.38 64 PRO B O 1
ATOM 1533 N N . PRO B 1 65 ? -11.781 18.422 5.961 1 94.19 65 PRO B N 1
ATOM 1534 C CA . PRO B 1 65 ? -10.969 19.438 5.297 1 94.19 65 PRO B CA 1
ATOM 1535 C C . PRO B 1 65 ? -11.812 20.531 4.633 1 94.19 65 PRO B C 1
ATOM 1537 O O . PRO B 1 65 ? -12.961 20.281 4.266 1 94.19 65 PRO B O 1
ATOM 1540 N N . THR B 1 66 ? -11.219 21.703 4.547 1 93.38 66 THR B N 1
ATOM 1541 C CA . THR B 1 66 ? -11.828 22.734 3.699 1 93.38 66 THR B CA 1
ATOM 1542 C C . THR B 1 66 ? -11.812 22.297 2.236 1 93.38 66 THR B C 1
ATOM 1544 O O . THR B 1 66 ? -11.078 21.375 1.86 1 93.38 66 THR B O 1
ATOM 1547 N N . PRO B 1 67 ? -12.633 22.938 1.373 1 91.44 67 PRO B N 1
ATOM 1548 C CA . PRO B 1 67 ? -12.633 22.594 -0.05 1 91.44 67 PRO B CA 1
ATOM 1549 C C . PRO B 1 67 ? -11.25 22.719 -0.688 1 91.44 67 PRO B C 1
ATOM 1551 O O . PRO B 1 67 ? -10.867 21.875 -1.506 1 91.44 67 PRO B O 1
ATOM 1554 N N . ASP B 1 68 ? -10.477 23.75 -0.286 1 95.31 68 ASP B N 1
ATOM 1555 C CA . ASP B 1 68 ? -9.133 23.938 -0.824 1 95.31 68 ASP B CA 1
ATOM 1556 C C . ASP B 1 68 ? -8.203 22.812 -0.351 1 95.31 68 ASP B C 1
ATOM 1558 O O . ASP B 1 68 ? -7.387 22.312 -1.128 1 95.31 68 ASP B O 1
ATOM 1562 N N . GLN B 1 69 ? -8.359 22.453 0.921 1 93.88 69 GLN B N 1
ATOM 1563 C CA . GLN B 1 69 ? -7.578 21.359 1.471 1 93.88 69 GLN B CA 1
ATOM 1564 C C . GLN B 1 69 ? -7.945 20.031 0.797 1 93.88 69 GLN B C 1
ATOM 1566 O O . GLN B 1 69 ? -7.066 19.234 0.469 1 93.88 69 GLN B O 1
ATOM 1571 N N . LEU B 1 70 ? -9.211 19.844 0.602 1 93.5 70 LEU B N 1
ATOM 1572 C CA . LEU B 1 70 ? -9.688 18.625 -0.039 1 93.5 70 LEU B CA 1
ATOM 1573 C C . LEU B 1 70 ? -9.133 18.5 -1.455 1 93.5 70 LEU B C 1
ATOM 1575 O O . LEU B 1 70 ? -8.703 17.422 -1.869 1 93.5 70 LEU B O 1
ATOM 1579 N N . LYS B 1 71 ? -9.086 19.562 -2.156 1 93.19 71 LYS B N 1
ATOM 1580 C CA . LYS B 1 71 ? -8.508 19.578 -3.5 1 93.19 71 LYS B CA 1
ATOM 1581 C C . LYS B 1 71 ? -7.043 19.156 -3.475 1 93.19 71 LYS B C 1
ATOM 1583 O O . LYS B 1 71 ? -6.617 18.328 -4.285 1 93.19 71 LYS B O 1
ATOM 1588 N N . SER B 1 72 ? -6.305 19.703 -2.521 1 96.19 72 SER B N 1
ATOM 1589 C CA . SER B 1 72 ? -4.895 19.344 -2.385 1 96.19 72 SER B CA 1
ATOM 1590 C C . SER B 1 72 ? -4.723 17.875 -2.031 1 96.19 72 SER B C 1
ATOM 1592 O O . SER B 1 72 ? -3.842 17.203 -2.57 1 96.19 72 SER B O 1
ATOM 1594 N N . ILE B 1 73 ? -5.598 17.438 -1.168 1 95.75 73 ILE B N 1
ATOM 1595 C CA . ILE B 1 73 ? -5.523 16.047 -0.736 1 95.75 73 ILE B CA 1
ATOM 1596 C C . ILE B 1 73 ? -5.758 15.125 -1.929 1 95.75 73 ILE B C 1
ATOM 1598 O O . ILE B 1 73 ? -5.016 14.156 -2.131 1 95.75 73 ILE B O 1
ATOM 1602 N N . LEU B 1 74 ? -6.715 15.43 -2.676 1 92.38 74 LEU B N 1
ATOM 1603 C CA . LEU B 1 74 ? -7.023 14.641 -3.863 1 92.38 74 LEU B CA 1
ATOM 1604 C C . LEU B 1 74 ? -5.848 14.625 -4.832 1 92.38 74 LEU B C 1
ATOM 1606 O O . LEU B 1 74 ? -5.516 13.586 -5.398 1 92.38 74 LEU B O 1
ATOM 1610 N N . ASP B 1 75 ? -5.227 15.766 -4.992 1 94.31 75 ASP B N 1
ATOM 1611 C CA . ASP B 1 75 ? -4.051 15.867 -5.855 1 94.31 75 ASP B CA 1
ATOM 1612 C C . ASP B 1 75 ? -2.904 15.008 -5.316 1 94.31 75 ASP B C 1
ATOM 1614 O O . ASP B 1 75 ? -2.221 14.328 -6.086 1 94.31 75 ASP B O 1
ATOM 1618 N N . TYR B 1 76 ? -2.707 15.055 -4.02 1 94.44 76 TYR B N 1
ATOM 1619 C CA . TYR B 1 76 ? -1.632 14.297 -3.391 1 94.44 76 TYR B CA 1
ATOM 1620 C C . TYR B 1 76 ? -1.855 12.797 -3.555 1 94.44 76 TYR B C 1
ATOM 1622 O O . TYR B 1 76 ? -0.923 12.055 -3.873 1 94.44 76 TYR B O 1
ATOM 1630 N N . VAL B 1 77 ? -3.086 12.344 -3.316 1 92 77 VAL B N 1
ATOM 1631 C CA . VAL B 1 77 ? -3.443 10.93 -3.445 1 92 77 VAL B CA 1
ATOM 1632 C C . VAL B 1 77 ? -3.209 10.469 -4.883 1 92 77 VAL B C 1
ATOM 1634 O O . VAL B 1 77 ? -2.633 9.406 -5.109 1 92 77 VAL B O 1
ATOM 1637 N N . GLY B 1 78 ? -3.609 11.297 -5.777 1 90.06 78 GLY B N 1
ATOM 1638 C CA . GLY B 1 78 ? -3.387 10.977 -7.176 1 90.06 78 GLY B CA 1
ATOM 1639 C C . GLY B 1 78 ? -1.917 10.875 -7.539 1 90.06 78 GLY B C 1
ATOM 1640 O O . GLY B 1 78 ? -1.505 9.93 -8.219 1 90.06 78 GLY B O 1
ATOM 1641 N N . ALA B 1 79 ? -1.125 11.727 -7.074 1 89.5 79 ALA B N 1
ATOM 1642 C CA . ALA B 1 79 ? 0.304 11.75 -7.375 1 89.5 79 ALA B CA 1
ATOM 1643 C C . ALA B 1 79 ? 1.026 10.586 -6.707 1 89.5 79 ALA B C 1
ATOM 1645 O O . ALA B 1 79 ? 1.937 9.992 -7.293 1 89.5 79 ALA B O 1
ATOM 1646 N N . GLY B 1 80 ? 0.646 10.312 -5.512 1 88.5 80 GLY B N 1
ATOM 1647 C CA . GLY B 1 80 ? 1.257 9.203 -4.793 1 88.5 80 GLY B CA 1
ATOM 1648 C C . GLY B 1 80 ? 1.038 7.859 -5.469 1 88.5 80 GLY B C 1
ATOM 1649 O O . GLY B 1 80 ? 1.971 7.062 -5.594 1 88.5 80 GLY B O 1
ATOM 1650 N N . GLY B 1 81 ? -0.148 7.648 -5.883 1 85.12 81 GLY B N 1
ATOM 1651 C CA . GLY B 1 81 ? -0.452 6.422 -6.602 1 85.12 81 GLY B CA 1
ATOM 1652 C C . GLY B 1 81 ? 0.354 6.262 -7.875 1 85.12 81 GLY B C 1
ATOM 1653 O O . GLY B 1 81 ? 0.804 5.16 -8.195 1 85.12 81 GLY B O 1
ATOM 1654 N N . ALA B 1 82 ? 0.509 7.324 -8.547 1 84.44 82 ALA B N 1
ATOM 1655 C CA . ALA B 1 82 ? 1.293 7.297 -9.781 1 84.44 82 ALA B CA 1
ATOM 1656 C C . ALA B 1 82 ? 2.76 6.992 -9.492 1 84.44 82 ALA B C 1
ATOM 1658 O O . ALA B 1 82 ? 3.383 6.188 -10.188 1 84.44 82 ALA B O 1
ATOM 1659 N N . ARG B 1 83 ? 3.277 7.543 -8.484 1 86.12 83 ARG B N 1
ATOM 1660 C CA . ARG B 1 83 ? 4.676 7.344 -8.117 1 86.12 83 ARG B CA 1
ATOM 1661 C C . ARG B 1 83 ? 4.922 5.906 -7.664 1 86.12 83 ARG B C 1
ATOM 1663 O O . ARG B 1 83 ? 5.918 5.293 -8.055 1 86.12 83 ARG B O 1
ATOM 1670 N N . ASP B 1 84 ? 4.012 5.438 -6.859 1 83.5 84 ASP B N 1
ATOM 1671 C CA . ASP B 1 84 ? 4.133 4.066 -6.367 1 83.5 84 ASP B CA 1
ATOM 1672 C C . ASP B 1 84 ? 4.129 3.066 -7.523 1 83.5 84 ASP B C 1
ATOM 1674 O O . ASP B 1 84 ? 4.883 2.09 -7.504 1 83.5 84 ASP B O 1
ATOM 1678 N N . ARG B 1 85 ? 3.299 3.334 -8.484 1 84.5 85 ARG B N 1
ATOM 1679 C CA . ARG B 1 85 ? 3.234 2.479 -9.664 1 84.5 85 ARG B CA 1
ATOM 1680 C C . ARG B 1 85 ? 4.543 2.521 -10.438 1 84.5 85 ARG B C 1
ATOM 1682 O O . ARG B 1 85 ? 5.066 1.481 -10.844 1 84.5 85 ARG B O 1
ATOM 1689 N N . LEU B 1 86 ? 5.078 3.672 -10.648 1 86.06 86 LEU B N 1
ATOM 1690 C CA . LEU B 1 86 ? 6.316 3.832 -11.398 1 86.06 86 LEU B CA 1
ATOM 1691 C C . LEU B 1 86 ? 7.488 3.178 -10.672 1 86.06 86 LEU B C 1
ATOM 1693 O O . LEU B 1 86 ? 8.312 2.502 -11.289 1 86.06 86 LEU B O 1
ATOM 1697 N N . ASP B 1 87 ? 7.441 3.379 -9.438 1 86 87 ASP B N 1
ATOM 1698 C CA . ASP B 1 87 ? 8.5 2.779 -8.633 1 86 87 ASP B CA 1
ATOM 1699 C C . ASP B 1 87 ? 8.445 1.255 -8.703 1 86 87 ASP B C 1
ATOM 1701 O O . ASP B 1 87 ? 9.477 0.596 -8.844 1 86 87 ASP B O 1
ATOM 1705 N N . ALA B 1 88 ? 7.219 0.709 -8.539 1 84.81 88 ALA B N 1
ATOM 1706 C CA . ALA B 1 88 ? 7.039 -0.739 -8.609 1 84.81 88 ALA B CA 1
ATOM 1707 C C . ALA B 1 88 ? 7.477 -1.283 -9.969 1 84.81 88 ALA B C 1
ATOM 1709 O O . ALA B 1 88 ? 8.148 -2.316 -10.039 1 84.81 88 ALA B O 1
ATOM 1710 N N . LEU B 1 89 ? 7.207 -0.556 -10.977 1 87.12 89 LEU B N 1
ATOM 1711 C CA . LEU B 1 89 ? 7.582 -0.957 -12.328 1 87.12 89 LEU B CA 1
ATOM 1712 C C . LEU B 1 89 ? 9.094 -0.892 -12.516 1 87.12 89 LEU B C 1
ATOM 1714 O O . LEU B 1 89 ? 9.688 -1.79 -13.109 1 87.12 89 LEU B O 1
ATOM 1718 N N . ARG B 1 90 ? 9.703 0.15 -12 1 86.06 90 ARG B N 1
ATOM 1719 C CA . ARG B 1 90 ? 11.148 0.316 -12.086 1 86.06 90 ARG B CA 1
ATOM 1720 C C . ARG B 1 90 ? 11.875 -0.805 -11.352 1 86.06 90 ARG B C 1
ATOM 1722 O O . ARG B 1 90 ? 12.875 -1.331 -11.844 1 86.06 90 ARG B O 1
ATOM 1729 N N . ARG B 1 91 ? 11.328 -1.175 -10.211 1 83.31 91 ARG B N 1
ATOM 1730 C CA . ARG B 1 91 ? 11.93 -2.238 -9.422 1 83.31 91 ARG B CA 1
ATOM 1731 C C . ARG B 1 91 ? 11.891 -3.568 -10.164 1 83.31 91 ARG B C 1
ATOM 1733 O O . ARG B 1 91 ? 12.852 -4.344 -10.117 1 83.31 91 ARG B O 1
ATOM 1740 N N . LEU B 1 92 ? 10.867 -3.789 -10.875 1 83.62 92 LEU B N 1
ATOM 1741 C CA . LEU B 1 92 ? 10.711 -5.035 -11.625 1 83.62 92 LEU B CA 1
ATOM 1742 C C . LEU B 1 92 ? 11.648 -5.066 -12.828 1 83.62 92 LEU B C 1
ATOM 1744 O O . LEU B 1 92 ? 12.203 -6.117 -13.156 1 83.62 92 LEU B O 1
ATOM 1748 N N . LYS B 1 93 ? 11.922 -3.902 -13.383 1 78.62 93 LYS B N 1
ATOM 1749 C CA . LYS B 1 93 ? 12.711 -3.807 -14.609 1 78.62 93 LYS B CA 1
ATOM 1750 C C . LYS B 1 93 ? 14.203 -3.715 -14.289 1 78.62 93 LYS B C 1
ATOM 1752 O O . LYS B 1 93 ? 15.039 -4.18 -15.07 1 78.62 93 LYS B O 1
ATOM 1757 N N . GLU B 1 94 ? 14.562 -2.771 -13.391 1 68.62 94 GLU B N 1
ATOM 1758 C CA . GLU B 1 94 ? 15.938 -2.396 -13.078 1 68.62 94 GLU B CA 1
ATOM 1759 C C . GLU B 1 94 ? 16.797 -3.625 -12.797 1 68.62 94 GLU B C 1
ATOM 1761 O O . GLU B 1 94 ? 17.984 -3.641 -13.109 1 68.62 94 GLU B O 1
ATOM 1766 N N . ASP B 1 95 ? 16.172 -4.41 -12.164 1 61.16 95 ASP B N 1
ATOM 1767 C CA . ASP B 1 95 ? 17.141 -5.445 -11.844 1 61.16 95 ASP B CA 1
ATOM 1768 C C . ASP B 1 95 ? 17.281 -6.453 -12.984 1 61.16 95 ASP B C 1
ATOM 1770 O O . ASP B 1 95 ? 17.359 -7.66 -12.742 1 61.16 95 ASP B O 1
ATOM 1774 N N . GLY B 1 96 ? 17.188 -5.973 -14.125 1 55.44 96 GLY B N 1
ATOM 1775 C CA . GLY B 1 96 ? 17.406 -6.789 -15.305 1 55.44 96 GLY B CA 1
ATOM 1776 C C . GLY B 1 96 ? 18.156 -8.078 -15.008 1 55.44 96 GLY B C 1
ATOM 1777 O O . GLY B 1 96 ? 17.781 -9.141 -15.508 1 55.44 96 GLY B O 1
ATOM 1778 N N . GLU B 1 97 ? 19.281 -7.949 -14.266 1 60.16 97 GLU B N 1
ATOM 1779 C CA . GLU B 1 97 ? 20.047 -9.156 -13.992 1 60.16 97 GLU B CA 1
ATOM 1780 C C . GLU B 1 97 ? 19.516 -9.891 -12.766 1 60.16 97 GLU B C 1
ATOM 1782 O O . GLU B 1 97 ? 19.656 -11.109 -12.656 1 60.16 97 GLU B O 1
ATOM 1787 N N . LYS B 1 98 ? 18.672 -9.008 -11.883 1 79.81 98 LYS B N 1
ATOM 1788 C CA . LYS B 1 98 ? 18.219 -9.695 -10.68 1 79.81 98 LYS B CA 1
ATOM 1789 C C . LYS B 1 98 ? 16.75 -9.367 -10.398 1 79.81 98 LYS B C 1
ATOM 1791 O O . LYS B 1 98 ? 16.391 -8.203 -10.227 1 79.81 98 LYS B O 1
ATOM 1796 N N . PHE B 1 99 ? 16.016 -10.148 -10.766 1 88.38 99 PHE B N 1
ATOM 1797 C CA . PHE B 1 99 ? 14.578 -10.062 -10.492 1 88.38 99 PHE B CA 1
ATOM 1798 C C . PHE B 1 99 ? 14.32 -9.828 -9.008 1 88.38 99 PHE B C 1
ATOM 1800 O O . PHE B 1 99 ? 14.852 -10.547 -8.156 1 88.38 99 PHE B O 1
ATOM 1807 N N . VAL B 1 100 ? 13.562 -8.773 -8.719 1 91.88 100 VAL B N 1
ATOM 1808 C CA . VAL B 1 100 ? 13.266 -8.422 -7.336 1 91.88 100 VAL B CA 1
ATOM 1809 C C . VAL B 1 100 ? 12.359 -9.492 -6.719 1 91.88 100 VAL B C 1
ATOM 1811 O O . VAL B 1 100 ? 11.445 -9.992 -7.375 1 91.88 100 VAL B O 1
ATOM 1814 N N . ARG B 1 101 ? 12.734 -9.789 -5.496 1 93.12 101 ARG B N 1
ATOM 1815 C CA . ARG B 1 101 ? 11.953 -10.75 -4.73 1 93.12 101 ARG B CA 1
ATOM 1816 C C . ARG B 1 101 ? 11.664 -10.234 -3.326 1 93.12 101 ARG B C 1
ATOM 1818 O O . ARG B 1 101 ? 12.469 -9.492 -2.754 1 93.12 101 ARG B O 1
ATOM 1825 N N . PRO B 1 102 ? 10.531 -10.594 -2.74 1 95.88 102 PRO B N 1
ATOM 1826 C CA . PRO B 1 102 ? 9.461 -11.469 -3.217 1 95.88 102 PRO B CA 1
ATOM 1827 C C . PRO B 1 102 ? 8.484 -10.742 -4.148 1 95.88 102 PRO B C 1
ATOM 1829 O O . PRO B 1 102 ? 8.312 -9.531 -4.047 1 95.88 102 PRO B O 1
ATOM 1832 N N . VAL B 1 103 ? 7.867 -11.414 -5.023 1 96.56 103 VAL B N 1
ATOM 1833 C CA . VAL B 1 103 ? 6.734 -10.984 -5.836 1 96.56 103 VAL B CA 1
ATOM 1834 C C . VAL B 1 103 ? 5.613 -12.016 -5.742 1 96.56 103 VAL B C 1
ATOM 1836 O O . VAL B 1 103 ? 5.848 -13.219 -5.93 1 96.56 103 VAL B O 1
ATOM 1839 N N . VAL B 1 104 ? 4.418 -11.57 -5.367 1 97.19 104 VAL B N 1
ATOM 1840 C CA . VAL B 1 104 ? 3.236 -12.422 -5.309 1 97.19 104 VAL B CA 1
ATOM 1841 C C . VAL B 1 104 ? 2.32 -12.125 -6.492 1 97.19 104 VAL B C 1
ATOM 1843 O O . VAL B 1 104 ? 2.023 -10.961 -6.773 1 97.19 104 VAL B O 1
ATOM 1846 N N . VAL B 1 105 ? 1.923 -13.164 -7.164 1 97.25 105 VAL B N 1
ATOM 1847 C CA . VAL B 1 105 ? 1.099 -12.969 -8.352 1 97.25 105 VAL B CA 1
ATOM 1848 C C . VAL B 1 105 ? -0.15 -13.844 -8.258 1 97.25 105 VAL B C 1
ATOM 1850 O O . VAL B 1 105 ? -0.055 -15.047 -8.016 1 97.25 105 VAL B O 1
ATOM 1853 N N . ASP B 1 106 ? -1.312 -13.258 -8.367 1 95.81 106 ASP B N 1
ATOM 1854 C CA . ASP B 1 106 ? -2.574 -13.953 -8.602 1 95.81 106 ASP B CA 1
ATOM 1855 C C . ASP B 1 106 ? -2.943 -13.953 -10.078 1 95.81 106 ASP B C 1
ATOM 1857 O O . ASP B 1 106 ? -3.486 -12.969 -10.586 1 95.81 106 ASP B O 1
ATOM 1861 N N . TRP B 1 107 ? -2.648 -15.039 -10.727 1 95.56 107 TRP B N 1
ATOM 1862 C CA . TRP B 1 107 ? -2.787 -15.125 -12.172 1 95.56 107 TRP B CA 1
ATOM 1863 C C . TRP B 1 107 ? -4.258 -15.086 -12.586 1 95.56 107 TRP B C 1
ATOM 1865 O O . TRP B 1 107 ? -4.594 -14.602 -13.664 1 95.56 107 TRP B O 1
ATOM 1875 N N . ASN B 1 108 ? -5.133 -15.547 -11.75 1 92.38 108 ASN B N 1
ATOM 1876 C CA . ASN B 1 108 ? -6.559 -15.617 -12.055 1 92.38 108 ASN B CA 1
ATOM 1877 C C . ASN B 1 108 ? -7.219 -14.242 -11.953 1 92.38 108 ASN B C 1
ATOM 1879 O O . ASN B 1 108 ? -8.109 -13.914 -12.734 1 92.38 108 ASN B O 1
ATOM 1883 N N . ASN B 1 109 ? -6.676 -13.406 -11.086 1 91 109 ASN B N 1
ATOM 1884 C CA . ASN B 1 109 ? -7.305 -12.109 -10.867 1 91 109 ASN B CA 1
ATOM 1885 C C . ASN B 1 109 ? -6.469 -10.969 -11.453 1 91 109 ASN B C 1
ATOM 1887 O O . ASN B 1 109 ? -6.824 -9.797 -11.32 1 91 109 ASN B O 1
ATOM 1891 N N . GLY B 1 110 ? -5.402 -11.367 -11.992 1 93.94 110 GLY B N 1
ATOM 1892 C CA . GLY B 1 110 ? -4.586 -10.367 -12.672 1 93.94 110 GLY B CA 1
ATOM 1893 C C . GLY B 1 110 ? -4.012 -9.328 -11.734 1 93.94 110 GLY B C 1
ATOM 1894 O O . GLY B 1 110 ? -4.082 -8.125 -12.008 1 93.94 110 GLY B O 1
ATOM 1895 N N . THR B 1 111 ? -3.506 -9.812 -10.578 1 93.31 111 THR B N 1
ATOM 1896 C CA . THR B 1 111 ? -2.928 -8.898 -9.594 1 93.31 111 THR B CA 1
ATOM 1897 C C . THR B 1 111 ? -1.532 -9.359 -9.188 1 93.31 111 THR B C 1
ATOM 1899 O O . THR B 1 111 ? -1.232 -10.555 -9.219 1 93.31 111 THR B O 1
ATOM 1902 N N . ALA B 1 112 ? -0.729 -8.375 -8.852 1 95.56 112 ALA B N 1
ATOM 1903 C CA . ALA B 1 112 ? 0.632 -8.664 -8.406 1 95.56 112 ALA B CA 1
ATOM 1904 C C . ALA B 1 112 ? 1.078 -7.668 -7.34 1 95.56 112 ALA B C 1
ATOM 1906 O O . ALA B 1 112 ? 0.705 -6.496 -7.379 1 95.56 112 ALA B O 1
ATOM 1907 N N . VAL B 1 113 ? 1.812 -8.18 -6.398 1 93.06 113 VAL B N 1
ATOM 1908 C CA . VAL B 1 113 ? 2.375 -7.34 -5.348 1 93.06 113 VAL B CA 1
ATOM 1909 C C . VAL B 1 113 ? 3.891 -7.523 -5.293 1 93.06 113 VAL B C 1
ATOM 1911 O O . VAL B 1 113 ? 4.383 -8.648 -5.184 1 93.06 113 VAL B O 1
ATOM 1914 N N . ILE B 1 114 ? 4.555 -6.41 -5.504 1 93 114 ILE B N 1
ATOM 1915 C CA . ILE B 1 114 ? 6.004 -6.414 -5.352 1 93 114 ILE B CA 1
ATOM 1916 C C . ILE B 1 114 ? 6.375 -6.078 -3.91 1 93 114 ILE B C 1
ATOM 1918 O O . ILE B 1 114 ? 5.914 -5.074 -3.361 1 93 114 ILE B O 1
ATOM 1922 N N . GLY B 1 115 ? 7.168 -7.008 -3.283 1 92.38 115 GLY B N 1
ATOM 1923 C CA . GLY B 1 115 ? 7.598 -6.738 -1.919 1 92.38 115 GLY B CA 1
ATOM 1924 C C . GLY B 1 115 ? 6.77 -7.473 -0.88 1 92.38 115 GLY B C 1
ATOM 1925 O O . GLY B 1 115 ? 6.215 -8.539 -1.159 1 92.38 115 GLY B O 1
ATOM 1926 N N . ASP B 1 116 ? 6.82 -6.906 0.357 1 91.81 116 ASP B N 1
ATOM 1927 C CA . ASP B 1 116 ? 6.273 -7.672 1.472 1 91.81 116 ASP B CA 1
ATOM 1928 C C . ASP B 1 116 ? 5.188 -6.883 2.199 1 91.81 116 ASP B C 1
ATOM 1930 O O . ASP B 1 116 ? 4.965 -7.082 3.395 1 91.81 116 ASP B O 1
ATOM 1934 N N . ASN B 1 117 ? 4.539 -5.922 1.497 1 86.94 117 ASN B N 1
ATOM 1935 C CA . ASN B 1 117 ? 3.418 -5.203 2.094 1 86.94 117 ASN B CA 1
ATOM 1936 C C . ASN B 1 117 ? 2.277 -6.152 2.459 1 86.94 117 ASN B C 1
ATOM 1938 O O . ASN B 1 117 ? 1.516 -6.578 1.59 1 86.94 117 ASN B O 1
ATOM 1942 N N . GLU B 1 118 ? 2.104 -6.301 3.699 1 87.31 118 GLU B N 1
ATOM 1943 C CA . GLU B 1 118 ? 1.179 -7.324 4.172 1 87.31 118 GLU B CA 1
ATOM 1944 C C . GLU B 1 118 ? -0.259 -6.992 3.785 1 87.31 118 GLU B C 1
ATOM 1946 O O . GLU B 1 118 ? -1.016 -7.875 3.371 1 87.31 118 GLU B O 1
ATOM 1951 N N . SER B 1 119 ? -0.629 -5.742 3.922 1 83.31 119 SER B N 1
ATOM 1952 C CA . SER B 1 119 ? -1.999 -5.344 3.615 1 83.31 119 SER B CA 1
ATOM 1953 C C . SER B 1 119 ? -2.336 -5.598 2.15 1 83.31 119 SER B C 1
ATOM 1955 O O . SER B 1 119 ? -3.426 -6.082 1.834 1 83.31 119 SER B O 1
ATOM 1957 N N . GLU B 1 120 ? -1.401 -5.34 1.256 1 86.25 120 GLU B N 1
ATOM 1958 C CA . GLU B 1 120 ? -1.61 -5.547 -0.174 1 86.25 120 GLU B CA 1
ATOM 1959 C C . GLU B 1 120 ? -1.657 -7.031 -0.516 1 86.25 120 GLU B C 1
ATOM 1961 O O . GLU B 1 120 ? -2.455 -7.457 -1.354 1 86.25 120 GLU B O 1
ATOM 1966 N N . ILE B 1 121 ? -0.847 -7.797 0.139 1 92.06 121 ILE B N 1
ATOM 1967 C CA . ILE B 1 121 ? -0.793 -9.234 -0.11 1 92.06 121 ILE B CA 1
ATOM 1968 C C . ILE B 1 121 ? -2.082 -9.891 0.38 1 92.06 121 ILE B C 1
ATOM 1970 O O . ILE B 1 121 ? -2.652 -10.742 -0.307 1 92.06 121 ILE B O 1
ATOM 1974 N N . LEU B 1 122 ? -2.561 -9.438 1.548 1 87.62 122 LEU B N 1
ATOM 1975 C CA . LEU B 1 122 ? -3.799 -9.992 2.086 1 87.62 122 LEU B CA 1
ATOM 1976 C C . LEU B 1 122 ? -4.988 -9.617 1.208 1 87.62 122 LEU B C 1
ATOM 1978 O O . LEU B 1 122 ? -5.902 -10.422 1.017 1 87.62 122 LEU B O 1
ATOM 1982 N N . LYS B 1 123 ? -4.973 -8.391 0.737 1 85.75 123 LYS B N 1
ATOM 1983 C CA . LYS B 1 123 ? -6.008 -7.988 -0.21 1 85.75 123 LYS B CA 1
ATOM 1984 C C . LYS B 1 123 ? -5.996 -8.883 -1.448 1 85.75 123 LYS B C 1
ATOM 1986 O O . LYS B 1 123 ? -7.051 -9.266 -1.949 1 85.75 123 LYS B O 1
ATOM 1991 N N . LEU B 1 124 ? -4.844 -9.203 -1.934 1 88.75 124 LEU B N 1
ATOM 1992 C CA . LEU B 1 124 ? -4.664 -10.047 -3.107 1 88.75 124 LEU B CA 1
ATOM 1993 C C . LEU B 1 124 ? -5.223 -11.445 -2.857 1 88.75 124 LEU B C 1
ATOM 1995 O O . LEU B 1 124 ? -5.859 -12.031 -3.738 1 88.75 124 LEU B O 1
ATOM 1999 N N . VAL B 1 125 ? -5.082 -11.945 -1.652 1 89.25 125 VAL B N 1
ATOM 2000 C CA . VAL B 1 125 ? -5.477 -13.328 -1.397 1 89.25 125 VAL B CA 1
ATOM 2001 C C . VAL B 1 125 ? -6.922 -13.367 -0.903 1 89.25 125 VAL B C 1
ATOM 2003 O O . VAL B 1 125 ? -7.562 -14.422 -0.923 1 89.25 125 VAL B O 1
ATOM 2006 N N . ARG B 1 126 ? -7.48 -12.273 -0.232 1 75.88 126 ARG B N 1
ATOM 2007 C CA . ARG B 1 126 ? -8.836 -12.258 0.319 1 75.88 126 ARG B CA 1
ATOM 2008 C C . ARG B 1 126 ? -9.836 -11.75 -0.708 1 75.88 126 ARG B C 1
ATOM 2010 O O . ARG B 1 126 ? -11.031 -12.047 -0.62 1 75.88 126 ARG B O 1
ATOM 2017 N N . GLU B 1 127 ? -9.688 -10.57 -1.411 1 56.22 127 GLU B N 1
ATOM 2018 C CA . GLU B 1 127 ? -10.68 -9.914 -2.258 1 56.22 127 GLU B CA 1
ATOM 2019 C C . GLU B 1 127 ? -11.391 -10.922 -3.156 1 56.22 127 GLU B C 1
ATOM 2021 O O . GLU B 1 127 ? -10.844 -11.359 -4.168 1 56.22 127 GLU B O 1
ATOM 2026 N N . ILE B 1 128 ? -12.258 -11.781 -2.596 1 45.59 128 ILE B N 1
ATOM 2027 C CA . ILE B 1 128 ? -13.305 -12.32 -3.453 1 45.59 128 ILE B CA 1
ATOM 2028 C C . ILE B 1 128 ? -14.266 -11.211 -3.863 1 45.59 128 ILE B C 1
ATOM 2030 O O . ILE B 1 128 ? -14.742 -10.445 -3.018 1 45.59 128 ILE B O 1
ATOM 2034 N N . PRO B 1 129 ? -14.492 -10.844 -5.066 1 44.28 129 PRO B N 1
ATOM 2035 C CA . PRO B 1 129 ? -15.477 -9.859 -5.52 1 44.28 129 PRO B CA 1
ATOM 2036 C C . PRO B 1 129 ? -16.828 -10.016 -4.832 1 44.28 129 PRO B C 1
ATOM 2038 O O . PRO B 1 129 ? -17.219 -11.133 -4.473 1 44.28 129 PRO B O 1
ATOM 2041 N N . PRO B 1 130 ? -17.219 -9.031 -4.039 1 38.22 130 PRO B N 1
ATOM 2042 C CA . PRO B 1 130 ? -18.609 -9.164 -3.578 1 38.22 130 PRO B CA 1
ATOM 2043 C C . PRO B 1 130 ? -19.547 -9.68 -4.668 1 38.22 130 PRO B C 1
ATOM 2045 O O . PRO B 1 130 ? -19.328 -9.406 -5.852 1 38.22 130 PRO B O 1
ATOM 2048 N N . ASP B 1 131 ? -19.984 -10.883 -4.547 1 34.47 131 ASP B N 1
ATOM 2049 C CA . ASP B 1 131 ? -21.094 -11.32 -5.402 1 34.47 131 ASP B CA 1
ATOM 2050 C C . ASP B 1 131 ? -22.172 -10.25 -5.504 1 34.47 131 ASP B C 1
ATOM 2052 O O . ASP B 1 131 ? -22.891 -10.008 -4.539 1 34.47 131 ASP B O 1
ATOM 2056 N N . THR B 1 132 ? -21.797 -9.055 -5.922 1 35.88 132 THR B N 1
ATOM 2057 C CA . THR B 1 132 ? -22.938 -8.18 -6.199 1 35.88 132 THR B CA 1
ATOM 2058 C C . THR B 1 132 ? -23.938 -8.867 -7.113 1 35.88 132 THR B C 1
ATOM 2060 O O . THR B 1 132 ? -23.875 -8.711 -8.336 1 35.88 132 THR B O 1
ATOM 2063 N N . SER B 1 133 ? -24.031 -10.172 -7.164 1 30.75 133 SER B N 1
ATOM 2064 C CA . SER B 1 133 ? -25.172 -10.648 -7.922 1 30.75 133 SER B CA 1
ATOM 2065 C C . SER B 1 133 ? -26.484 -10.086 -7.367 1 30.75 133 SER B C 1
ATOM 2067 O O . SER B 1 133 ? -26.688 -10.078 -6.156 1 30.75 133 SER B O 1
ATOM 2069 N N . PRO B 1 134 ? -27.062 -9.086 -8.117 1 31.91 134 PRO B N 1
ATOM 2070 C CA . PRO B 1 134 ? -28.438 -8.695 -7.789 1 31.91 134 PRO B CA 1
ATOM 2071 C C . PRO B 1 134 ? -29.328 -9.891 -7.422 1 31.91 134 PRO B C 1
ATOM 2073 O O . PRO B 1 134 ? -29.25 -10.938 -8.07 1 31.91 134 PRO B O 1
ATOM 2076 N N . GLN B 1 135 ? -29.609 -10.266 -6.211 1 20.62 135 GLN B N 1
ATOM 2077 C CA . GLN B 1 135 ? -30.875 -11 -6.094 1 20.62 135 GLN B CA 1
ATOM 2078 C C . GLN B 1 135 ? -32.031 -10.195 -6.629 1 20.62 135 GLN B C 1
ATOM 2080 O O . GLN B 1 135 ? -32.094 -8.969 -6.469 1 20.62 135 GLN B O 1
#

Radius of gyration: 21.57 Å; Cα contacts (8 Å, |Δi|>4): 368; chains: 2; bounding box: 60×71×40 Å